Protein AF-X0XFJ8-F1 (afdb_monomer_lite)

pLDDT: mean 90.24, std 8.57, range [52.44, 98.62]

Secondary structure (DSSP, 8-state):
-EEEE--TT-SSSSEEEE---SSTTSPP---EE-HHHH--SS-EEEEEE-TTS-EEEEEE-SSSPPTT-SSSS-EEEEE-SSTTSPP-PPEE-HHHH--SS-EEEEEE-TTS-EEEEEE-TTSSSEEEEEE-SSTTSPPPPPEE-HHHH--SS-EEEEEE-TTS-EEEEEE--TTSSSSSEEEEEE---TT-TT-SS-SS--SHHHHHHHHTTTTS--TTT---SSSTTTTSS--HHHHHHHHHHHHHHTT-

Organism: NCBI:txid412755

InterPro domains:
  IPR011042 Six-bladed beta-propeller, TolB-like [G3DSA:2.120.10.30] (71-202)
  IPR011659 WD40-like beta-propeller [PF07676] (38-58)
  IPR011659 WD40-like beta-propeller [PF07676] (97-126)
  IPR011659 WD40-like beta-propeller [PF07676] (145-184)
  IPR018247 EF-Hand 1, calcium-binding site [PS00018] (195-207)

Sequence (252 aa):
LFFHSWRSGGYGRADLWVTTRPTVFHNWGTPVNLGSTVNSSYYDGFPSISADGLSLYFGEWDFPYRPGGYGGSDMRVTTRTTIHDDWGEPVNLGPTVNSSSDDDAPFITADGLTLFFASNRSGPYDFWVTTRPTTEDDWVTPVNLGPVVNSSAMEGCPSISADGSTLYFNSDRPDGVGGYDIWQVRVRPMNAIADFNRDKIVDFKDFSEFSLYLFQDEPWFDIAPAQPFGDGIVDFKDVGVFSENWLSSTRQ

Structure (mmCIF, N/CA/C/O backbone):
data_AF-X0XFJ8-F1
#
_entry.id   AF-X0XFJ8-F1
#
loop_
_atom_site.group_PDB
_atom_site.id
_atom_site.type_symbol
_atom_site.label_atom_id
_atom_site.label_alt_id
_atom_site.label_comp_id
_atom_site.label_asym_id
_atom_site.label_entity_id
_atom_site.label_seq_id
_atom_site.pdbx_PDB_ins_code
_atom_site.Cartn_x
_atom_site.Cartn_y
_atom_site.Cartn_z
_atom_site.occupancy
_atom_site.B_iso_or_equiv
_atom_site.auth_seq_id
_atom_site.auth_comp_id
_atom_site.auth_asym_id
_atom_site.auth_atom_id
_atom_site.pdbx_PDB_model_num
ATOM 1 N N . LEU A 1 1 ? -11.866 -11.102 -4.434 1.00 94.50 1 LEU A N 1
ATOM 2 C CA . LEU A 1 1 ? -10.545 -10.796 -5.012 1.00 94.50 1 LEU A CA 1
ATOM 3 C C . LEU A 1 1 ? -10.709 -9.572 -5.887 1.00 94.50 1 LEU A C 1
ATOM 5 O O . LEU A 1 1 ? -11.475 -9.645 -6.843 1.00 94.50 1 LEU A O 1
ATOM 9 N N . PHE A 1 2 ? -10.036 -8.484 -5.530 1.00 97.25 2 PHE A N 1
ATOM 10 C CA . PHE A 1 2 ? -9.896 -7.311 -6.388 1.00 97.25 2 PHE A CA 1
ATOM 11 C C . PHE A 1 2 ? -8.582 -7.431 -7.154 1.00 97.25 2 PHE A C 1
ATOM 13 O O . PHE A 1 2 ? -7.604 -7.941 -6.613 1.00 97.25 2 PHE A O 1
ATOM 20 N N . PHE A 1 3 ? -8.576 -7.034 -8.418 1.00 97.00 3 PHE A N 1
ATOM 21 C CA . PHE A 1 3 ? -7.391 -7.051 -9.272 1.00 97.00 3 PHE A CA 1
ATOM 22 C C . PHE A 1 3 ? -7.592 -6.052 -10.418 1.00 97.00 3 PHE A C 1
ATOM 24 O O . PHE A 1 3 ? -8.726 -5.666 -10.698 1.00 97.00 3 PHE A O 1
ATOM 31 N N . HIS A 1 4 ? -6.518 -5.660 -11.102 1.00 95.88 4 HIS A N 1
ATOM 32 C CA . HIS A 1 4 ? -6.617 -4.812 -12.290 1.00 95.88 4 HIS A CA 1
ATOM 33 C C . HIS A 1 4 ? -6.369 -5.609 -13.576 1.00 95.88 4 HIS A C 1
ATOM 35 O O . HIS A 1 4 ? -5.732 -6.666 -13.554 1.00 95.88 4 HIS A O 1
ATOM 41 N N . SER A 1 5 ? -6.921 -5.167 -14.706 1.00 94.69 5 SER A N 1
ATOM 42 C CA . SER A 1 5 ? -6.810 -5.907 -15.966 1.00 94.69 5 SER A CA 1
ATOM 43 C C . SER A 1 5 ? -7.094 -5.050 -17.197 1.00 94.69 5 SER A C 1
ATOM 45 O O . SER A 1 5 ? -8.029 -4.257 -17.198 1.00 94.69 5 SER A O 1
ATOM 47 N N . TRP A 1 6 ? -6.360 -5.333 -18.276 1.00 92.19 6 TRP A N 1
ATOM 48 C CA . TRP A 1 6 ? -6.521 -4.779 -19.631 1.00 92.19 6 TRP A CA 1
ATOM 49 C C . TRP A 1 6 ? -7.570 -5.514 -20.484 1.00 92.19 6 TRP A C 1
ATOM 51 O O . TRP A 1 6 ? -7.564 -5.458 -21.714 1.00 92.19 6 TRP A O 1
ATOM 61 N N . ARG A 1 7 ? -8.421 -6.326 -19.853 1.00 91.81 7 ARG A N 1
ATOM 62 C CA . ARG A 1 7 ? -9.431 -7.110 -20.571 1.00 91.81 7 ARG A CA 1
ATOM 63 C C . ARG A 1 7 ? -10.489 -6.198 -21.201 1.00 91.81 7 ARG A C 1
ATOM 65 O O . ARG A 1 7 ? -10.772 -5.115 -20.698 1.00 91.81 7 ARG A O 1
ATOM 72 N N . SER A 1 8 ? -11.150 -6.684 -22.251 1.00 89.81 8 SER A N 1
ATOM 73 C CA . SER A 1 8 ? -12.290 -5.988 -22.859 1.00 89.81 8 SER A CA 1
ATOM 74 C C . SER A 1 8 ? -13.442 -5.779 -21.868 1.00 89.81 8 SER A C 1
ATOM 76 O O . SER A 1 8 ? -13.696 -6.646 -21.030 1.00 89.81 8 SER A O 1
ATOM 78 N N . GLY A 1 9 ? -14.197 -4.690 -22.040 1.00 85.56 9 GLY A N 1
ATOM 79 C CA . GLY A 1 9 ? -15.336 -4.341 -21.180 1.00 85.56 9 GLY A CA 1
ATOM 80 C C . GLY A 1 9 ? -14.985 -3.405 -20.021 1.00 85.56 9 GLY A C 1
ATOM 81 O O . GLY A 1 9 ? -15.799 -3.258 -19.115 1.00 85.56 9 GLY A O 1
ATOM 82 N N . GLY A 1 10 ? -13.785 -2.817 -20.049 1.00 85.88 10 GLY A N 1
ATOM 83 C CA . GLY A 1 10 ? -13.397 -1.702 -19.191 1.00 85.88 10 GLY A CA 1
ATOM 84 C C . GLY A 1 10 ? -13.659 -0.321 -19.805 1.00 85.88 10 GLY A C 1
ATOM 85 O O . GLY A 1 10 ? -14.116 -0.211 -20.945 1.00 85.88 10 GLY A O 1
ATOM 86 N N . TYR A 1 11 ? -13.363 0.715 -19.027 1.00 84.00 11 TYR A N 1
ATOM 87 C CA . TYR A 1 11 ? -13.529 2.136 -19.321 1.00 84.00 11 TYR A CA 1
ATOM 88 C C . TYR A 1 11 ? -12.211 2.811 -19.720 1.00 84.00 11 TYR A C 1
ATOM 90 O O . TYR A 1 11 ? -12.246 3.793 -20.467 1.00 84.00 11 TYR A O 1
ATOM 98 N N . GLY A 1 12 ? -11.073 2.279 -19.264 1.00 83.00 12 GLY A N 1
ATOM 99 C CA . GLY A 1 12 ? -9.742 2.831 -19.489 1.00 83.00 12 GLY A CA 1
ATOM 100 C C . GLY A 1 12 ? -8.733 1.817 -20.029 1.00 83.00 12 GLY A C 1
ATOM 101 O O . GLY A 1 12 ? -9.070 0.888 -20.770 1.00 83.00 12 GLY A O 1
ATOM 102 N N . ARG A 1 13 ? -7.455 2.048 -19.703 1.00 84.00 13 ARG A N 1
ATOM 103 C CA . ARG A 1 13 ? -6.324 1.199 -20.119 1.00 84.00 13 ARG A CA 1
ATOM 104 C C . ARG A 1 13 ? -6.336 -0.121 -19.347 1.00 84.00 13 ARG A C 1
ATOM 106 O O . ARG A 1 13 ? -6.625 -1.176 -19.912 1.00 84.00 13 ARG A O 1
ATOM 113 N N . ALA A 1 14 ? -6.057 -0.031 -18.051 1.00 92.25 14 ALA A N 1
ATOM 114 C CA . ALA A 1 14 ? -6.339 -1.077 -17.087 1.00 92.25 14 ALA A CA 1
ATOM 115 C C . ALA A 1 14 ? -7.402 -0.563 -16.127 1.00 92.25 14 ALA A C 1
ATOM 117 O O . ALA A 1 14 ? -7.344 0.583 -15.692 1.00 92.25 14 ALA A O 1
ATOM 118 N N . ASP A 1 15 ? -8.333 -1.444 -15.800 1.00 95.38 15 ASP A N 1
ATOM 119 C CA . ASP A 1 15 ? -9.432 -1.151 -14.894 1.00 95.38 15 ASP A CA 1
ATOM 120 C C . ASP A 1 15 ? -9.356 -2.050 -13.672 1.00 95.38 15 ASP A C 1
ATOM 122 O O . ASP A 1 15 ? -8.824 -3.162 -13.753 1.00 95.38 15 ASP A O 1
ATOM 126 N N . LEU A 1 16 ? -10.008 -1.636 -12.591 1.00 97.38 16 LEU A N 1
ATOM 127 C CA . LEU A 1 16 ? -10.281 -2.459 -11.425 1.00 97.38 16 LEU A CA 1
ATOM 128 C C . LEU A 1 16 ? -11.477 -3.386 -11.670 1.00 97.38 16 LEU A C 1
ATOM 130 O O . LEU A 1 16 ? -12.550 -2.987 -12.140 1.00 97.38 16 LEU A O 1
ATOM 134 N N . TRP A 1 17 ? -11.292 -4.645 -11.291 1.00 97.94 17 TRP A N 1
ATOM 135 C CA . TRP A 1 17 ? -12.274 -5.717 -11.379 1.00 97.94 17 TRP A CA 1
ATOM 136 C C . TRP A 1 17 ? -12.373 -6.446 -10.046 1.00 97.94 17 TRP A C 1
ATOM 138 O O . TRP A 1 17 ? -11.418 -6.517 -9.268 1.00 97.94 17 TRP A O 1
ATOM 148 N N . VAL A 1 18 ? -13.521 -7.075 -9.818 1.00 97.25 18 VAL A N 1
ATOM 149 C CA . VAL A 1 18 ? -13.756 -7.948 -8.674 1.00 97.25 18 VAL A CA 1
ATOM 150 C C . VAL A 1 18 ? -14.280 -9.301 -9.127 1.00 97.25 18 VAL A C 1
ATOM 152 O O . VAL A 1 18 ? -15.138 -9.404 -9.996 1.00 97.25 18 VAL A O 1
ATOM 155 N N . THR A 1 19 ? -13.786 -10.367 -8.510 1.00 96.81 19 THR A N 1
ATOM 156 C CA . THR A 1 19 ? -14.458 -11.670 -8.516 1.00 96.81 19 THR A CA 1
ATOM 157 C C . THR A 1 19 ? -14.723 -12.125 -7.089 1.00 96.81 19 THR A C 1
ATOM 159 O O . THR A 1 19 ? -13.918 -11.893 -6.175 1.00 96.81 19 THR A O 1
ATOM 162 N N . THR A 1 20 ? -15.872 -12.759 -6.886 1.00 95.56 20 THR A N 1
ATOM 163 C CA . THR A 1 20 ? -16.337 -13.250 -5.592 1.00 95.56 20 THR A CA 1
ATOM 164 C C . THR A 1 20 ? -16.510 -14.763 -5.629 1.00 95.56 20 THR A C 1
ATOM 166 O O . THR A 1 20 ? -16.643 -15.383 -6.685 1.00 95.56 20 THR A O 1
ATOM 169 N N . ARG A 1 21 ? -16.479 -15.371 -4.447 1.00 95.31 21 ARG A N 1
ATOM 170 C CA . ARG A 1 21 ? -16.868 -16.761 -4.220 1.00 95.31 21 ARG A CA 1
ATOM 171 C C . ARG A 1 21 ? -17.739 -16.794 -2.963 1.00 95.31 21 ARG A C 1
ATOM 173 O O . ARG A 1 21 ? -17.392 -16.090 -2.014 1.00 95.31 21 ARG A O 1
ATOM 180 N N . PRO A 1 22 ? -18.832 -17.575 -2.921 1.00 93.56 22 PRO A N 1
ATOM 181 C CA . PRO A 1 22 ? -19.706 -17.622 -1.746 1.00 93.56 22 PRO A CA 1
ATOM 182 C C . PRO A 1 22 ? -18.987 -18.088 -0.477 1.00 93.56 22 PRO A C 1
ATOM 184 O O . PRO A 1 22 ? -19.240 -17.582 0.610 1.00 93.56 22 PRO A O 1
ATOM 187 N N . THR A 1 23 ? -18.076 -19.057 -0.617 1.00 94.88 23 THR A N 1
ATOM 188 C CA . THR A 1 23 ? -17.231 -19.559 0.473 1.00 94.88 23 THR A CA 1
ATOM 189 C C . THR A 1 23 ? -15.850 -19.933 -0.059 1.00 94.88 23 THR A C 1
ATOM 191 O O . THR A 1 23 ? -15.640 -20.012 -1.271 1.00 94.88 23 THR A O 1
ATOM 194 N N . VAL A 1 24 ? -14.911 -20.233 0.842 1.00 94.69 24 VAL A N 1
ATOM 195 C CA . VAL A 1 24 ? -13.549 -20.666 0.482 1.00 94.69 24 VAL A CA 1
ATOM 196 C C . VAL A 1 24 ? -13.487 -21.989 -0.291 1.00 94.69 24 VAL A C 1
ATOM 198 O O . VAL A 1 24 ? -12.474 -22.256 -0.931 1.00 94.69 24 VAL A O 1
ATOM 201 N N . PHE A 1 25 ? -14.562 -22.783 -0.269 1.00 96.75 25 PHE A N 1
ATOM 202 C CA . PHE A 1 25 ? -14.661 -24.076 -0.957 1.00 96.75 25 PHE A CA 1
ATOM 203 C C . PHE A 1 25 ? -15.272 -23.983 -2.361 1.00 96.75 25 PHE A C 1
ATOM 205 O O . PHE A 1 25 ? -15.285 -24.972 -3.088 1.00 96.75 25 PHE A O 1
ATOM 212 N N . HIS A 1 26 ? -15.798 -22.817 -2.741 1.00 97.56 26 HIS A N 1
ATOM 213 C CA . HIS A 1 26 ? -16.361 -22.600 -4.069 1.00 97.56 26 HIS A CA 1
ATOM 214 C C . HIS A 1 26 ? -15.317 -22.019 -5.022 1.00 97.56 26 HIS A C 1
ATOM 216 O O . HIS A 1 26 ? -14.418 -21.275 -4.617 1.00 97.56 26 HIS A O 1
ATOM 222 N N . ASN A 1 27 ? -15.495 -22.315 -6.310 1.00 97.69 27 ASN A N 1
ATOM 223 C CA . ASN A 1 27 ? -14.759 -21.647 -7.375 1.00 97.69 27 ASN A CA 1
ATOM 224 C C . ASN A 1 27 ? -15.065 -20.145 -7.381 1.00 97.69 27 ASN A C 1
ATOM 226 O O . ASN A 1 27 ? -16.156 -19.708 -7.003 1.00 97.69 27 ASN A O 1
ATOM 230 N N . TRP A 1 28 ? -14.094 -19.365 -7.850 1.00 97.19 28 TRP A N 1
ATOM 231 C CA . TRP A 1 28 ? -14.298 -17.954 -8.150 1.00 97.19 28 TRP A CA 1
ATOM 232 C C . TRP A 1 28 ? -15.324 -17.782 -9.272 1.00 97.19 28 TRP A C 1
ATOM 234 O O . TRP A 1 28 ? -15.353 -18.560 -10.227 1.00 97.19 28 TRP A O 1
ATOM 244 N N . GLY A 1 29 ? -16.161 -16.757 -9.147 1.00 97.00 29 GLY A N 1
ATOM 245 C CA . GLY A 1 29 ? -17.119 -16.367 -10.170 1.00 97.00 29 GLY A CA 1
ATOM 246 C C . GLY A 1 29 ? -16.475 -15.634 -11.347 1.00 97.00 29 GLY A C 1
ATOM 247 O O . GLY A 1 29 ? -15.277 -15.329 -11.365 1.00 97.00 29 GLY A O 1
ATOM 248 N N . THR A 1 30 ? -17.307 -15.299 -12.331 1.00 96.31 30 THR A N 1
ATOM 249 C CA . THR A 1 30 ? -16.903 -14.426 -13.438 1.00 96.31 30 THR A CA 1
ATOM 250 C C . THR A 1 30 ? -16.555 -13.044 -12.890 1.00 96.31 30 THR A C 1
ATOM 252 O O . THR A 1 30 ? -17.350 -12.492 -12.127 1.00 96.31 30 THR A O 1
ATOM 255 N N . PRO A 1 31 ? -15.398 -12.466 -13.249 1.00 96.62 31 PRO A N 1
ATOM 256 C CA . PRO A 1 31 ? -15.063 -11.142 -12.759 1.00 96.62 31 PRO A CA 1
ATOM 257 C C . PRO A 1 31 ? -15.951 -10.048 -13.353 1.00 96.62 31 PRO A C 1
ATOM 259 O O . PRO A 1 31 ? -16.290 -10.085 -14.536 1.00 96.62 31 PRO A O 1
ATOM 262 N N . VAL A 1 32 ? -16.266 -9.056 -12.529 1.00 95.81 32 VAL A N 1
ATOM 263 C CA . VAL A 1 32 ? -17.115 -7.904 -12.834 1.00 95.81 32 VAL A CA 1
AT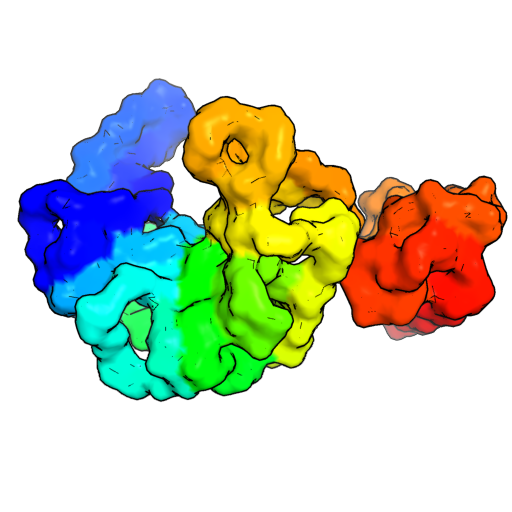OM 264 C C . VAL A 1 32 ? -16.270 -6.635 -12.733 1.00 95.81 32 VAL A C 1
ATOM 266 O O . VAL A 1 32 ? -15.463 -6.502 -11.814 1.00 95.81 32 VAL A O 1
ATOM 269 N N . ASN A 1 33 ? -16.416 -5.732 -13.701 1.00 96.75 33 ASN A N 1
ATOM 270 C CA . ASN A 1 33 ? -15.759 -4.425 -13.690 1.00 96.75 33 ASN A CA 1
ATOM 271 C C . ASN A 1 33 ? -16.374 -3.548 -12.585 1.00 96.75 33 ASN A C 1
ATOM 273 O O . ASN A 1 33 ? -17.583 -3.621 -12.371 1.00 96.75 33 ASN A O 1
ATOM 277 N N . LEU A 1 34 ? -15.580 -2.719 -11.899 1.00 96.75 34 LEU A N 1
ATOM 278 C CA . LEU A 1 34 ? -16.092 -1.850 -10.826 1.00 96.75 34 LEU A CA 1
ATOM 279 C C . LEU A 1 34 ? -16.919 -0.640 -11.304 1.00 96.75 34 LEU A C 1
ATOM 281 O O . LEU A 1 34 ? -17.382 0.141 -10.477 1.00 96.75 34 LEU A O 1
ATOM 285 N N . GLY A 1 35 ? -17.161 -0.505 -12.608 1.00 96.12 35 GLY A N 1
ATOM 286 C CA . GLY A 1 35 ? -18.014 0.540 -13.166 1.00 96.12 35 GLY A CA 1
ATOM 287 C C . GLY A 1 35 ? -17.308 1.891 -13.280 1.00 96.12 35 GLY A C 1
ATOM 288 O O . GLY A 1 35 ? -16.229 2.095 -12.730 1.00 96.12 35 GLY A O 1
ATOM 289 N N . SER A 1 36 ? -17.946 2.835 -13.972 1.00 95.12 36 SER A N 1
ATOM 290 C CA . SER A 1 36 ? -17.406 4.181 -14.229 1.00 95.12 36 SER A CA 1
ATOM 291 C C . SER A 1 36 ? -17.365 5.107 -13.012 1.00 95.12 36 SER A C 1
ATOM 293 O O . SER A 1 36 ? -16.846 6.209 -13.118 1.00 95.12 36 SER A O 1
ATOM 295 N N . THR A 1 37 ? -17.968 4.706 -11.890 1.00 96.19 37 THR A N 1
ATOM 296 C CA . THR A 1 37 ? -17.839 5.434 -10.618 1.00 96.19 37 THR A CA 1
ATOM 297 C C . THR A 1 37 ? -16.449 5.225 -10.034 1.00 96.19 37 THR A C 1
ATOM 299 O O . THR A 1 37 ? -15.813 6.167 -9.583 1.00 96.19 37 THR A O 1
ATOM 302 N N . VAL A 1 38 ? -15.944 3.988 -10.066 1.00 96.56 38 VAL A N 1
ATOM 303 C CA . VAL A 1 38 ? -14.611 3.682 -9.537 1.00 96.56 38 VAL A CA 1
ATOM 304 C C . VAL A 1 38 ? -13.553 3.809 -10.619 1.00 96.56 38 VAL A C 1
ATOM 306 O O . VAL A 1 38 ? -12.538 4.455 -10.377 1.00 96.56 38 VAL A O 1
ATOM 309 N N . ASN A 1 39 ? -13.775 3.208 -11.790 1.00 96.12 39 ASN A N 1
ATOM 310 C CA . ASN A 1 39 ? -12.848 3.236 -12.919 1.00 96.12 39 ASN A CA 1
ATOM 311 C C . ASN A 1 39 ? -12.973 4.536 -13.712 1.00 96.12 39 ASN A C 1
ATOM 313 O O . ASN A 1 39 ? -14.042 5.129 -13.830 1.00 96.12 39 ASN A O 1
ATOM 317 N N . SER A 1 40 ? -11.863 4.945 -14.302 1.00 93.38 40 SER A N 1
ATOM 318 C CA . SER A 1 40 ? -11.721 6.132 -15.126 1.00 93.38 40 SER A CA 1
ATOM 319 C C . SER A 1 40 ? -11.370 5.752 -16.564 1.00 93.38 40 SER A C 1
ATOM 321 O O . SER A 1 40 ? -11.235 4.584 -16.910 1.00 93.38 40 SER A O 1
ATOM 323 N N . SER A 1 41 ? -11.203 6.753 -17.429 1.00 91.69 41 SER A N 1
ATOM 324 C CA . SER A 1 41 ? -10.629 6.549 -18.765 1.00 91.69 41 SER A CA 1
ATOM 325 C C . SER A 1 41 ? -9.103 6.373 -18.755 1.00 91.69 41 SER A C 1
ATOM 327 O O . SER A 1 41 ? -8.501 6.221 -19.819 1.00 91.69 41 SER A O 1
ATOM 329 N N . TYR A 1 42 ? -8.472 6.479 -17.584 1.00 91.81 42 TYR A N 1
ATOM 330 C CA . TYR A 1 42 ? -7.026 6.399 -17.392 1.00 91.81 42 TYR A CA 1
ATOM 331 C C . TYR A 1 42 ? -6.629 4.983 -16.950 1.00 91.81 42 TYR A C 1
ATOM 333 O O . TY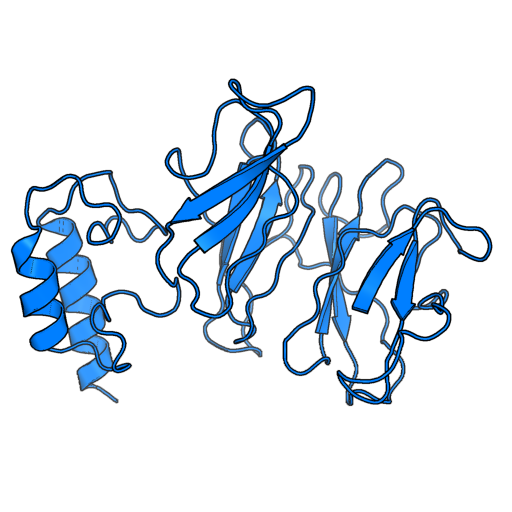R A 1 42 ? -7.337 4.020 -17.249 1.00 91.81 42 TYR A O 1
ATOM 341 N N . TYR A 1 43 ? -5.461 4.825 -16.335 1.00 93.88 43 TYR A N 1
ATOM 342 C CA . TYR A 1 43 ? -5.053 3.551 -15.758 1.00 93.88 43 TYR A CA 1
ATOM 343 C C . TYR A 1 43 ? -5.415 3.502 -14.280 1.00 93.88 43 TYR A C 1
ATOM 345 O O . TYR A 1 43 ? -4.970 4.348 -13.508 1.00 93.88 43 TYR A O 1
ATOM 353 N N . ASP A 1 44 ? -6.155 2.466 -13.898 1.00 95.12 44 ASP A N 1
ATOM 354 C CA . ASP A 1 44 ? -6.561 2.199 -12.527 1.00 95.12 44 ASP A CA 1
ATOM 355 C C . ASP A 1 44 ? -6.074 0.816 -12.114 1.00 95.12 44 ASP A C 1
ATOM 357 O O . ASP A 1 44 ? -6.491 -0.216 -12.655 1.00 95.12 44 ASP A O 1
ATOM 361 N N . GLY A 1 45 ? -5.146 0.792 -11.164 1.00 95.31 45 GLY A N 1
ATOM 362 C CA . GLY A 1 45 ? -4.355 -0.388 -10.868 1.00 95.31 45 GLY A CA 1
ATOM 363 C C . GLY A 1 45 ? -4.073 -0.611 -9.398 1.00 95.31 45 GLY A C 1
ATOM 364 O O . GLY A 1 45 ? -4.463 0.151 -8.523 1.00 95.31 45 GLY A O 1
ATOM 365 N N . PHE A 1 46 ? -3.375 -1.715 -9.145 1.00 96.44 46 PHE A N 1
ATOM 366 C CA . PHE A 1 46 ? -2.861 -2.070 -7.820 1.00 96.44 46 PHE A CA 1
ATOM 367 C C . PHE A 1 46 ? -3.890 -1.964 -6.674 1.00 96.44 46 PHE A C 1
ATOM 369 O O . PHE A 1 46 ? -3.646 -1.272 -5.687 1.00 96.44 46 PHE A O 1
ATOM 376 N N . PRO A 1 47 ? -5.062 -2.619 -6.790 1.00 97.88 47 PRO A N 1
ATOM 377 C CA . PRO A 1 47 ? -6.078 -2.526 -5.754 1.00 97.88 47 PRO A CA 1
ATOM 378 C C . PRO A 1 47 ? -5.638 -3.215 -4.460 1.00 97.88 47 PRO A C 1
ATOM 380 O O . PRO A 1 47 ? -5.193 -4.365 -4.481 1.00 97.88 47 PRO A O 1
ATOM 383 N N . SER A 1 48 ? -5.900 -2.563 -3.333 1.00 98.31 48 SER A N 1
ATOM 384 C CA . SER A 1 48 ? -5.762 -3.111 -1.989 1.00 98.31 48 SER A CA 1
ATOM 385 C C . SER A 1 48 ? -6.987 -2.765 -1.146 1.00 98.31 48 SER A C 1
ATOM 387 O O . SER A 1 48 ? -7.392 -1.611 -1.040 1.00 98.31 48 SER A O 1
ATOM 389 N N . ILE A 1 49 ? -7.629 -3.790 -0.592 1.00 97.94 49 ILE A N 1
ATOM 390 C CA . ILE A 1 49 ? -8.901 -3.682 0.128 1.00 97.94 49 ILE A CA 1
ATOM 391 C C . ILE A 1 49 ? -8.650 -3.799 1.633 1.00 97.94 49 ILE A C 1
ATOM 393 O O . ILE A 1 49 ? -7.929 -4.697 2.068 1.00 97.94 49 ILE A O 1
ATOM 397 N N . SER A 1 50 ? -9.271 -2.930 2.430 1.00 97.31 50 SER A N 1
ATOM 398 C CA . SER A 1 50 ? -9.278 -3.048 3.892 1.00 97.31 50 SER A CA 1
ATOM 399 C C . SER A 1 50 ? -9.933 -4.359 4.346 1.00 97.31 50 SER A C 1
ATOM 401 O O . SER A 1 50 ? -10.787 -4.921 3.655 1.00 97.31 50 SER A O 1
ATOM 403 N N . ALA A 1 51 ? -9.554 -4.872 5.521 1.00 95.31 51 ALA A N 1
ATOM 404 C CA . ALA A 1 51 ? -10.039 -6.174 5.995 1.00 95.31 51 ALA A CA 1
ATOM 405 C C . ALA A 1 51 ? -11.559 -6.221 6.236 1.00 95.31 51 ALA A C 1
ATOM 407 O O . ALA A 1 51 ? -12.175 -7.273 6.065 1.00 95.31 51 ALA A O 1
ATOM 408 N N . ASP A 1 52 ? -12.165 -5.087 6.595 1.00 96.19 52 ASP A N 1
ATOM 409 C CA . ASP A 1 52 ? -13.620 -4.931 6.714 1.00 96.19 52 ASP A CA 1
ATOM 410 C C . ASP A 1 52 ? -14.341 -4.890 5.350 1.00 96.19 52 ASP A C 1
ATOM 412 O O . ASP A 1 52 ? -15.564 -5.018 5.276 1.00 96.19 52 ASP A O 1
ATOM 416 N N . GLY A 1 53 ? -13.591 -4.757 4.253 1.00 96.94 53 GLY A N 1
ATOM 417 C CA . GLY A 1 53 ? -14.108 -4.678 2.897 1.00 96.94 53 GLY A CA 1
ATOM 418 C C . GLY A 1 53 ? -14.769 -3.344 2.549 1.00 96.94 53 GLY A C 1
ATOM 419 O O . GLY A 1 53 ? -15.515 -3.313 1.565 1.00 96.94 53 GLY A O 1
ATOM 420 N N . LEU A 1 54 ? -14.550 -2.281 3.327 1.00 97.81 54 LEU A N 1
ATOM 421 C CA . LEU A 1 54 ? -15.249 -0.996 3.185 1.00 97.81 54 LEU A CA 1
ATOM 422 C C . LEU A 1 54 ? -14.424 0.101 2.505 1.00 97.81 54 LEU A C 1
ATOM 424 O O . LEU A 1 54 ? -15.013 1.058 2.011 1.00 97.81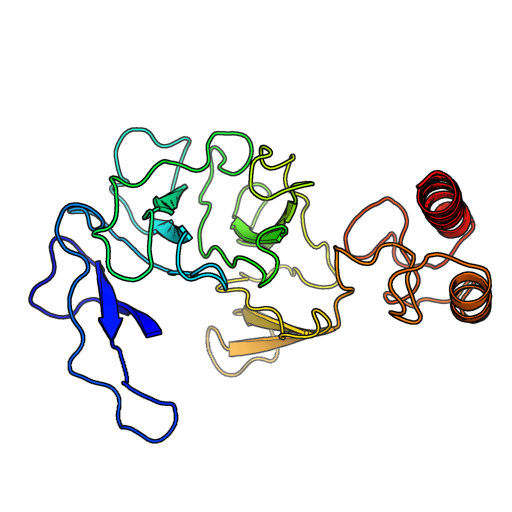 54 LEU A O 1
ATOM 428 N N . SER A 1 55 ? -13.099 -0.047 2.425 1.00 98.25 55 SER A N 1
ATOM 429 C CA . SER A 1 55 ? -12.190 0.909 1.781 1.00 98.25 55 SER A CA 1
ATOM 430 C C . SER A 1 55 ? -11.298 0.206 0.765 1.00 98.25 55 SER A C 1
ATOM 432 O O . SER A 1 55 ? -10.561 -0.718 1.110 1.00 98.25 55 SER A O 1
ATOM 434 N N . LEU A 1 56 ? -11.355 0.639 -0.493 1.00 98.56 56 LEU A N 1
ATOM 435 C CA . LEU A 1 56 ? -10.518 0.134 -1.578 1.00 98.56 56 LEU A CA 1
ATOM 436 C C . LEU A 1 56 ? -9.524 1.215 -1.995 1.00 98.56 56 LEU A C 1
ATOM 438 O O . LEU A 1 56 ? -9.906 2.220 -2.596 1.00 98.56 56 LEU A O 1
ATOM 442 N N . TYR A 1 57 ? -8.257 0.976 -1.685 1.00 98.62 57 TYR A N 1
ATOM 443 C CA . TYR A 1 57 ? -7.122 1.773 -2.128 1.00 98.62 57 TYR A CA 1
ATOM 444 C C . TYR A 1 57 ? -6.655 1.271 -3.487 1.00 98.62 57 TYR A C 1
ATOM 446 O O . TYR A 1 57 ? -6.710 0.071 -3.760 1.00 98.62 57 TYR A O 1
ATOM 454 N N . PHE A 1 58 ? -6.200 2.168 -4.346 1.00 98.12 58 PHE A N 1
ATOM 455 C CA . PHE A 1 58 ? -5.655 1.817 -5.652 1.00 98.12 58 PHE A CA 1
ATOM 456 C C . PHE A 1 58 ? -4.724 2.922 -6.151 1.00 98.12 58 PHE A C 1
ATOM 458 O O . PHE A 1 58 ? -4.808 4.064 -5.696 1.00 98.12 58 PHE A O 1
ATOM 465 N N . GLY A 1 59 ? -3.820 2.563 -7.057 1.00 95.75 59 GLY A N 1
ATOM 466 C CA . GLY A 1 59 ? -2.901 3.494 -7.702 1.00 95.75 59 GLY A CA 1
ATOM 467 C C . GLY A 1 59 ? -3.328 3.808 -9.131 1.00 95.75 59 GLY A C 1
ATOM 468 O O . GLY A 1 59 ? -3.949 2.987 -9.811 1.00 95.75 59 GLY A O 1
ATOM 469 N N . GLU A 1 60 ? -2.952 4.987 -9.593 1.00 92.12 60 GLU A N 1
ATOM 470 C CA . GLU A 1 60 ? -2.845 5.314 -11.011 1.00 92.12 60 GLU A CA 1
ATOM 471 C C . GLU A 1 60 ? -1.443 4.915 -11.498 1.00 92.12 60 GLU A C 1
ATOM 473 O O . GLU A 1 60 ? -0.526 4.832 -10.694 1.00 92.12 60 GLU A O 1
ATOM 478 N N . TRP A 1 61 ? -1.253 4.606 -12.781 1.00 81.56 61 TRP A N 1
ATOM 479 C CA . TRP A 1 61 ? 0.077 4.288 -13.330 1.00 81.56 61 TRP A CA 1
ATOM 480 C C . TRP A 1 61 ? 0.018 4.429 -14.843 1.00 81.56 61 TRP A C 1
ATOM 482 O O . TRP A 1 61 ? -0.692 3.657 -15.469 1.00 81.56 61 TRP A O 1
ATOM 492 N N . ASP A 1 62 ? 0.783 5.354 -15.431 1.00 78.69 62 ASP A N 1
ATOM 493 C CA . ASP A 1 62 ? 0.856 5.670 -16.877 1.00 78.69 62 ASP A CA 1
ATOM 494 C C . ASP A 1 62 ? 0.015 6.884 -17.329 1.00 78.69 62 ASP A C 1
ATOM 496 O O . ASP A 1 62 ? -1.195 6.976 -17.120 1.00 78.69 62 ASP A O 1
ATOM 500 N N . PHE A 1 63 ? 0.687 7.816 -18.012 1.00 80.81 63 PHE A N 1
ATOM 501 C CA . PHE A 1 63 ? 0.135 9.090 -18.465 1.00 80.81 63 PHE A CA 1
ATOM 502 C C . PHE A 1 63 ? -0.871 8.908 -19.626 1.00 80.81 63 PHE A C 1
ATOM 504 O O . PHE A 1 63 ? -0.629 8.129 -20.566 1.00 80.81 63 PHE A O 1
ATOM 511 N N . PRO A 1 64 ? -1.959 9.706 -19.678 1.00 87.56 64 PRO A N 1
ATOM 512 C CA . PRO A 1 64 ? -2.327 10.781 -18.743 1.00 87.56 64 PRO A CA 1
ATOM 513 C C . PRO A 1 64 ? -2.908 10.298 -17.403 1.00 87.56 64 PRO A C 1
ATOM 515 O O . PRO A 1 64 ? -3.518 9.240 -17.352 1.00 87.56 64 PRO A O 1
ATOM 518 N N . TYR A 1 65 ? -2.738 11.105 -16.349 1.00 89.25 65 TYR A N 1
ATOM 519 C CA . TYR A 1 65 ? -3.263 10.849 -14.997 1.00 89.25 65 TYR A CA 1
ATOM 520 C C . TYR A 1 65 ? -4.659 11.457 -14.789 1.00 89.25 65 TYR A C 1
ATOM 522 O O . TYR A 1 65 ? -5.076 12.353 -15.540 1.00 89.25 65 TYR A O 1
ATOM 530 N N . ARG A 1 66 ? -5.386 11.005 -13.757 1.00 90.44 66 ARG A N 1
ATOM 531 C CA . ARG A 1 66 ? -6.693 11.573 -13.399 1.00 90.44 66 ARG A CA 1
ATOM 532 C C . ARG A 1 66 ? -6.534 13.036 -12.948 1.00 90.44 66 ARG A C 1
ATOM 534 O O . ARG A 1 66 ? -5.604 13.366 -12.214 1.00 90.44 66 ARG A O 1
ATOM 541 N N . PRO A 1 67 ? -7.472 13.937 -13.295 1.00 90.12 67 PRO A N 1
ATOM 542 C CA . PRO A 1 67 ? -7.466 15.301 -12.772 1.00 90.12 67 PRO A CA 1
ATOM 543 C C . PRO A 1 67 ? -7.514 15.365 -11.235 1.00 90.12 67 PRO A C 1
ATOM 545 O O . PRO A 1 67 ? -8.093 14.500 -10.569 1.00 90.12 67 PRO A O 1
ATOM 548 N N . GLY A 1 68 ? -6.952 16.442 -10.677 1.00 88.56 68 GLY A N 1
ATOM 549 C CA . GLY A 1 68 ? -6.948 16.694 -9.231 1.00 88.56 68 GLY A CA 1
ATOM 550 C C . GLY A 1 68 ? -5.885 15.915 -8.453 1.00 88.56 68 GLY A C 1
ATOM 551 O O . GLY A 1 68 ? -6.084 15.678 -7.264 1.00 88.56 68 GLY A O 1
ATOM 552 N N . GLY A 1 69 ? -4.813 15.496 -9.129 1.00 90.81 69 GLY A N 1
ATOM 553 C CA . GLY A 1 69 ? -3.638 14.896 -8.508 1.00 90.81 69 GLY A CA 1
ATOM 554 C C . GLY A 1 69 ? -2.555 15.896 -8.088 1.00 90.81 69 GLY A C 1
ATOM 555 O O . GLY A 1 69 ? -2.671 17.096 -8.361 1.00 90.81 69 GLY A O 1
ATOM 556 N N . TYR A 1 70 ? -1.506 15.400 -7.430 1.00 91.19 70 TYR A N 1
ATOM 557 C CA . TYR A 1 70 ? -0.416 16.198 -6.848 1.00 91.19 70 TYR A CA 1
ATOM 558 C C . TYR A 1 70 ? 0.905 16.127 -7.623 1.00 91.19 70 TYR A C 1
ATOM 560 O O . TYR A 1 70 ? 1.811 16.914 -7.337 1.00 91.19 70 TYR A O 1
ATOM 568 N N . GLY A 1 71 ? 0.994 15.273 -8.642 1.00 86.75 71 GLY A N 1
ATOM 569 C CA . GLY A 1 71 ? 2.224 15.062 -9.392 1.00 86.75 71 GLY A CA 1
ATOM 570 C C . GLY A 1 71 ? 2.053 14.112 -10.568 1.00 86.75 71 GLY A C 1
ATOM 571 O O . GLY A 1 71 ? 1.286 14.396 -11.493 1.00 86.75 71 GLY A O 1
ATOM 572 N N . GLY A 1 72 ? 2.840 13.037 -10.544 1.00 90.50 72 GLY A N 1
ATOM 573 C CA . GLY A 1 72 ? 2.751 11.936 -11.490 1.00 90.50 72 GLY A CA 1
ATOM 574 C C . GLY A 1 72 ? 1.573 11.024 -11.156 1.00 90.50 72 GLY A C 1
ATOM 575 O O . GLY A 1 72 ? 0.436 11.471 -11.007 1.00 90.50 72 GLY A O 1
ATOM 576 N N . SER A 1 73 ? 1.860 9.732 -11.066 1.00 94.12 73 SER A N 1
ATOM 577 C CA . SER A 1 73 ? 0.929 8.724 -10.566 1.00 94.12 73 SER A CA 1
ATOM 578 C C . SER A 1 73 ? 0.529 9.040 -9.125 1.00 94.12 73 SER A C 1
ATOM 580 O O . SER A 1 73 ? 1.382 9.409 -8.327 1.00 94.12 73 SER A O 1
ATOM 582 N N . ASP A 1 74 ? -0.751 8.879 -8.797 1.00 96.31 74 ASP A N 1
ATOM 583 C CA . ASP A 1 74 ? -1.277 9.122 -7.456 1.00 96.31 74 ASP A CA 1
ATOM 584 C C . ASP A 1 74 ? -2.066 7.919 -6.943 1.00 96.31 74 ASP A C 1
ATOM 586 O O . ASP A 1 74 ? -2.695 7.172 -7.701 1.00 96.31 74 ASP A O 1
ATOM 590 N N . MET A 1 75 ? -2.143 7.806 -5.619 1.00 97.50 75 MET A N 1
ATOM 591 C CA . MET A 1 75 ? -3.026 6.862 -4.950 1.00 97.50 75 MET A CA 1
ATOM 592 C C . MET A 1 75 ? -4.366 7.490 -4.573 1.00 97.50 75 MET A C 1
ATOM 594 O O . MET A 1 75 ? -4.466 8.655 -4.160 1.00 97.50 75 MET A O 1
ATOM 598 N N . ARG A 1 76 ? -5.414 6.671 -4.653 1.00 97.81 76 ARG A N 1
ATOM 599 C CA . ARG A 1 76 ? -6.790 7.029 -4.303 1.00 97.81 76 ARG A CA 1
ATOM 600 C C . 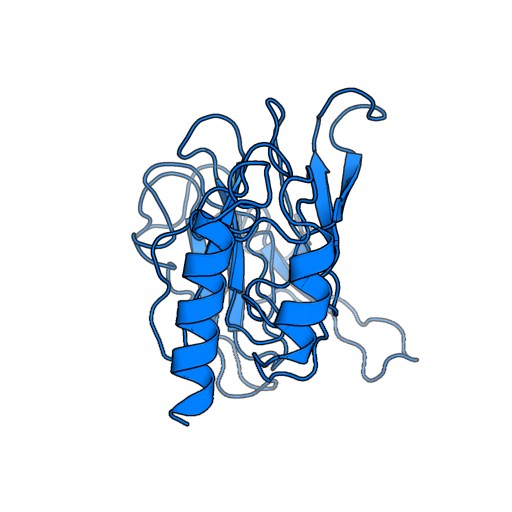ARG A 1 76 ? -7.439 5.975 -3.424 1.00 97.81 76 ARG A C 1
ATOM 602 O O . ARG A 1 76 ? -7.006 4.826 -3.378 1.00 97.81 76 ARG A O 1
ATOM 609 N N . VAL A 1 77 ? -8.522 6.372 -2.764 1.00 98.19 77 VAL A N 1
ATOM 610 C CA . VAL A 1 77 ? -9.407 5.486 -2.009 1.00 98.19 77 VAL A CA 1
ATOM 611 C C . VAL A 1 77 ? -10.858 5.719 -2.409 1.00 98.19 77 VAL A C 1
ATOM 613 O O . VAL A 1 77 ? -11.303 6.857 -2.541 1.00 98.19 77 VAL A O 1
ATOM 616 N N . THR A 1 78 ? -11.612 4.642 -2.593 1.00 98.50 78 THR A N 1
ATOM 617 C CA . THR A 1 78 ? -13.080 4.677 -2.627 1.00 98.50 78 THR A CA 1
ATOM 618 C C . THR A 1 78 ? -13.637 3.902 -1.439 1.00 98.50 78 THR A C 1
ATOM 620 O O . THR A 1 78 ? -13.025 2.938 -0.973 1.00 98.50 78 THR A O 1
ATOM 623 N N . THR A 1 79 ? -14.789 4.337 -0.933 1.00 98.25 79 THR A N 1
ATOM 624 C CA . THR A 1 79 ? -15.442 3.752 0.237 1.00 98.25 79 THR A CA 1
ATOM 625 C C . THR A 1 79 ? -16.883 3.362 -0.056 1.00 98.25 79 THR A C 1
ATOM 627 O O . THR A 1 79 ? -17.492 3.806 -1.031 1.00 98.25 79 THR A O 1
ATOM 630 N N . ARG A 1 80 ? -17.431 2.505 0.802 1.00 97.88 80 ARG A N 1
ATOM 631 C CA . ARG A 1 80 ? -18.843 2.112 0.824 1.00 97.88 80 ARG A CA 1
ATOM 632 C C . ARG A 1 80 ? -19.284 1.864 2.259 1.00 97.88 80 ARG A C 1
ATOM 634 O O . ARG A 1 80 ? -18.466 1.513 3.105 1.00 97.88 80 ARG A O 1
ATOM 641 N N . THR A 1 81 ? -20.571 2.035 2.541 1.00 97.75 81 THR A N 1
ATOM 642 C CA . THR A 1 81 ? -21.097 1.911 3.911 1.00 97.75 81 THR A CA 1
ATOM 643 C C . THR A 1 81 ? -21.160 0.458 4.379 1.00 97.75 81 THR A C 1
ATOM 645 O O . THR A 1 81 ? -20.838 0.160 5.527 1.00 97.75 81 THR A O 1
ATOM 648 N N . THR A 1 82 ? -21.540 -0.465 3.498 1.00 97.75 82 THR A N 1
ATOM 649 C CA . THR A 1 82 ? -21.547 -1.906 3.760 1.00 97.75 82 THR A CA 1
ATOM 650 C C . THR A 1 82 ? -20.917 -2.675 2.605 1.00 97.75 82 THR A C 1
ATOM 652 O O . THR A 1 82 ? -20.781 -2.172 1.491 1.00 97.75 82 THR A O 1
ATOM 655 N N . ILE A 1 83 ? -20.590 -3.952 2.828 1.00 95.62 83 ILE A N 1
ATOM 656 C CA . ILE A 1 83 ? -20.002 -4.808 1.785 1.00 95.62 83 ILE A CA 1
ATOM 657 C C . ILE A 1 83 ? -20.939 -5.103 0.597 1.00 95.62 83 ILE A C 1
ATOM 659 O O . ILE A 1 83 ? -20.505 -5.725 -0.380 1.00 95.62 83 ILE A O 1
ATOM 663 N N . HIS A 1 84 ? -22.206 -4.695 0.686 1.00 94.19 84 HIS A N 1
ATOM 664 C CA . HIS A 1 84 ? -23.226 -4.868 -0.347 1.00 94.19 84 HIS A CA 1
ATOM 665 C C . HIS A 1 84 ? -23.604 -3.564 -1.047 1.00 94.19 84 HIS A C 1
ATOM 667 O O . HIS A 1 84 ? -24.297 -3.628 -2.058 1.00 94.19 84 HIS A O 1
ATOM 673 N N . ASP A 1 85 ? -23.152 -2.422 -0.529 1.00 97.19 85 ASP A N 1
ATOM 674 C CA . ASP A 1 85 ? -23.408 -1.132 -1.152 1.00 97.19 85 ASP A CA 1
ATOM 675 C C . ASP A 1 85 ? -22.461 -0.894 -2.327 1.00 97.19 85 ASP A C 1
ATOM 677 O O . ASP A 1 85 ? -21.357 -1.457 -2.407 1.00 97.19 85 ASP A O 1
ATOM 681 N N . ASP A 1 86 ? -22.918 -0.026 -3.225 1.00 96.88 86 ASP A N 1
ATOM 682 C CA . ASP A 1 86 ? -22.103 0.502 -4.305 1.00 96.88 86 ASP A CA 1
ATOM 683 C C . ASP A 1 86 ? -20.938 1.330 -3.745 1.00 96.88 86 ASP A C 1
ATOM 685 O O . ASP A 1 86 ? -21.013 1.933 -2.670 1.00 96.88 86 ASP A O 1
ATOM 689 N N . TRP A 1 87 ? -19.841 1.350 -4.497 1.00 98.25 87 TRP A N 1
ATOM 690 C CA . TRP A 1 87 ? -18.685 2.187 -4.200 1.00 98.25 87 TRP A CA 1
ATOM 691 C C . TRP A 1 87 ? -18.993 3.664 -4.455 1.00 98.25 87 TRP A C 1
ATOM 693 O O . TRP A 1 87 ? -19.695 4.004 -5.407 1.00 98.25 87 TRP A O 1
ATOM 703 N N . GLY A 1 88 ? -18.429 4.543 -3.630 1.00 98.31 88 GLY A N 1
ATOM 704 C CA . GLY A 1 88 ? -18.441 5.984 -3.856 1.00 98.31 88 GLY A CA 1
ATOM 705 C C . GLY A 1 88 ? -17.412 6.444 -4.894 1.00 98.31 88 GLY A C 1
ATOM 706 O O . GLY A 1 88 ? -16.569 5.679 -5.368 1.00 98.31 88 GLY A O 1
ATOM 707 N N . GLU A 1 89 ? -17.452 7.735 -5.212 1.00 97.25 89 GLU A N 1
ATOM 708 C CA . GLU A 1 89 ? -16.433 8.379 -6.046 1.00 97.25 89 GLU A CA 1
ATOM 709 C C . GLU A 1 89 ? -15.055 8.341 -5.350 1.00 97.25 89 GLU A C 1
ATOM 711 O O . GLU A 1 89 ? -14.959 8.705 -4.173 1.00 97.25 89 GLU A O 1
ATOM 716 N N . PRO A 1 90 ? -13.979 7.916 -6.037 1.00 97.38 90 PRO A N 1
ATOM 717 C CA . PRO A 1 90 ? -12.647 7.865 -5.451 1.00 97.38 90 PRO A CA 1
ATOM 718 C C . PRO A 1 90 ? -12.080 9.236 -5.077 1.00 97.38 90 PRO A C 1
ATOM 720 O O . PRO A 1 90 ? -12.021 10.161 -5.892 1.00 97.38 90 PRO A O 1
ATOM 723 N N . VAL A 1 91 ? -11.536 9.324 -3.868 1.00 96.62 91 VAL A N 1
ATOM 724 C CA . VAL A 1 91 ? -10.854 10.502 -3.330 1.00 96.62 91 VAL A CA 1
ATOM 725 C C . VAL A 1 91 ? -9.342 10.285 -3.391 1.00 96.62 91 VAL A C 1
ATOM 727 O O . VAL A 1 91 ? -8.848 9.197 -3.103 1.00 96.62 91 VAL A O 1
ATOM 730 N N . ASN A 1 92 ? -8.596 11.314 -3.796 1.00 97.12 92 ASN A N 1
ATOM 731 C CA . ASN A 1 92 ? -7.131 11.303 -3.762 1.00 97.12 92 ASN A CA 1
ATOM 732 C C . ASN A 1 92 ? -6.636 11.299 -2.304 1.00 97.12 92 ASN A C 1
ATOM 734 O O . ASN A 1 92 ? -7.220 11.988 -1.470 1.00 97.12 92 ASN A O 1
ATOM 738 N N . LEU A 1 93 ? -5.571 10.550 -1.990 1.00 97.44 93 LEU A N 1
ATOM 739 C CA . LEU A 1 93 ? -5.045 10.446 -0.617 1.00 97.44 93 LEU A CA 1
ATOM 740 C C . LEU A 1 93 ? -4.393 11.737 -0.081 1.00 97.44 93 LEU A C 1
ATOM 742 O O . LEU A 1 93 ? -3.965 11.779 1.073 1.00 97.44 93 LEU A O 1
ATOM 746 N N . GLY A 1 94 ? -4.355 12.801 -0.883 1.00 96.94 94 GLY A N 1
ATOM 747 C CA . GLY A 1 94 ? -3.899 14.119 -0.467 1.00 96.94 94 GLY A CA 1
ATOM 748 C C . GLY A 1 94 ? -2.374 14.260 -0.486 1.00 96.94 94 GLY A C 1
ATOM 749 O O . GLY A 1 94 ? -1.653 13.276 -0.643 1.00 96.94 94 GLY A O 1
ATOM 750 N N . PRO A 1 95 ? -1.860 15.485 -0.275 1.00 96.06 95 PRO A N 1
ATOM 751 C CA . PRO A 1 95 ? -0.441 15.811 -0.432 1.00 96.06 95 PRO A CA 1
ATOM 752 C C . PRO A 1 95 ? 0.431 15.329 0.735 1.00 96.06 95 PRO A C 1
ATOM 754 O O . PRO A 1 95 ? 1.645 15.505 0.712 1.00 96.06 95 PRO A O 1
ATOM 757 N N . THR A 1 96 ? -0.182 14.796 1.796 1.00 95.62 96 THR A N 1
ATOM 758 C CA . THR A 1 96 ? 0.559 14.138 2.875 1.00 95.62 96 THR A CA 1
ATOM 759 C C . THR A 1 96 ? 1.068 12.783 2.402 1.00 95.62 96 THR A C 1
ATOM 761 O O . THR A 1 96 ? 2.224 12.445 2.643 1.00 95.62 96 THR A O 1
ATOM 764 N N . VAL A 1 97 ? 0.208 12.009 1.730 1.00 97.44 97 VAL A N 1
ATOM 765 C CA . VAL A 1 97 ? 0.543 10.663 1.257 1.00 97.44 97 VAL A CA 1
ATOM 766 C C . VAL A 1 97 ? 1.132 10.721 -0.145 1.00 97.44 97 VAL A C 1
ATOM 768 O O . VAL A 1 97 ? 2.229 10.206 -0.337 1.00 97.44 97 VAL A O 1
ATOM 771 N N . ASN A 1 98 ? 0.447 11.367 -1.090 1.00 97.56 98 ASN A N 1
ATOM 772 C CA . ASN A 1 98 ? 0.936 11.585 -2.451 1.00 97.56 98 ASN A CA 1
ATOM 773 C C . ASN A 1 98 ? 1.949 12.739 -2.500 1.00 97.56 98 ASN A C 1
ATOM 775 O O . ASN A 1 98 ? 2.018 13.575 -1.599 1.00 97.56 98 ASN A O 1
ATOM 779 N N . SER A 1 99 ? 2.736 12.791 -3.566 1.00 96.25 99 SER A N 1
ATOM 780 C CA . SER A 1 99 ? 3.825 13.739 -3.773 1.00 96.25 99 SER A CA 1
ATOM 781 C C . SER A 1 99 ? 3.778 14.350 -5.177 1.00 96.25 99 SER A C 1
ATOM 783 O O . SER A 1 99 ? 2.865 14.112 -5.959 1.00 96.25 99 SER A O 1
ATOM 785 N N . SER A 1 100 ? 4.780 15.163 -5.516 1.00 95.00 100 SER A N 1
ATOM 786 C CA . SER A 1 100 ? 4.969 15.656 -6.887 1.00 95.00 100 SER A CA 1
ATOM 787 C C . SER A 1 100 ? 5.527 14.605 -7.856 1.00 95.00 100 SER A C 1
ATOM 789 O O . SER A 1 100 ? 5.794 14.930 -9.012 1.00 95.00 100 SER A O 1
ATOM 791 N N . SER A 1 101 ? 5.778 13.393 -7.371 1.00 95.19 101 SER A N 1
ATOM 792 C CA . SER A 1 101 ? 6.442 12.300 -8.087 1.00 95.19 101 SER A CA 1
ATOM 793 C C . SER A 1 101 ? 5.403 11.232 -8.451 1.00 95.19 101 SER A C 1
ATOM 795 O O . SER A 1 101 ? 4.211 11.523 -8.416 1.00 95.19 101 SER A O 1
ATOM 797 N N . ASP A 1 102 ? 5.825 10.036 -8.852 1.00 95.88 102 ASP A N 1
ATOM 798 C CA . ASP A 1 102 ? 4.918 8.900 -8.986 1.00 95.88 102 ASP A CA 1
ATOM 799 C C . ASP A 1 102 ? 4.785 8.171 -7.642 1.00 95.88 102 ASP A C 1
ATOM 801 O O . ASP A 1 102 ? 5.787 7.799 -7.023 1.00 95.88 102 ASP A O 1
ATOM 805 N N . ASP A 1 103 ? 3.541 7.976 -7.214 1.00 96.50 103 ASP A N 1
ATOM 806 C CA . ASP A 1 103 ? 3.127 7.278 -6.004 1.00 96.50 103 ASP A CA 1
ATOM 807 C C . ASP A 1 103 ? 2.042 6.252 -6.348 1.00 96.50 103 ASP A C 1
ATOM 809 O O . ASP A 1 103 ? 0.956 6.597 -6.820 1.00 96.50 103 ASP A O 1
ATOM 813 N N . ASP A 1 104 ? 2.317 4.972 -6.113 1.00 95.19 104 ASP A N 1
ATOM 814 C CA . ASP A 1 104 ? 1.435 3.894 -6.549 1.00 95.19 104 ASP A CA 1
ATOM 815 C C . ASP A 1 104 ? 1.571 2.626 -5.691 1.00 95.19 104 ASP A C 1
ATOM 817 O O . ASP A 1 104 ? 2.165 2.611 -4.611 1.00 95.19 104 ASP A O 1
ATOM 821 N N . ALA A 1 105 ? 0.936 1.551 -6.158 1.00 96.75 105 ALA A N 1
ATOM 822 C CA . ALA A 1 105 ? 0.956 0.243 -5.523 1.00 96.75 105 ALA A CA 1
ATOM 823 C C . ALA A 1 105 ? 0.616 0.243 -4.015 1.00 96.75 105 ALA A C 1
ATOM 825 O O . ALA A 1 105 ? 1.366 -0.340 -3.225 1.00 96.75 105 ALA A O 1
ATOM 826 N N . PRO A 1 106 ? -0.515 0.851 -3.591 1.00 98.06 106 PRO A N 1
ATOM 827 C CA . PRO A 1 106 ? -0.896 0.865 -2.186 1.00 98.06 106 PRO A CA 1
ATOM 828 C C . PRO A 1 106 ? -1.160 -0.543 -1.657 1.00 98.06 106 PRO A C 1
ATOM 830 O O . PRO A 1 106 ? -1.789 -1.374 -2.315 1.00 98.06 106 PRO A O 1
ATOM 833 N N . PHE A 1 107 ? -0.785 -0.768 -0.405 1.00 97.94 107 PHE A N 1
ATOM 834 C CA . PHE A 1 107 ? -1.134 -1.943 0.369 1.00 97.94 107 PHE A CA 1
ATOM 835 C C . PHE A 1 107 ? -1.551 -1.538 1.786 1.00 97.94 107 PHE A C 1
ATOM 837 O O . PHE A 1 107 ? -0.728 -1.082 2.582 1.00 97.94 107 PHE A O 1
ATOM 844 N N . ILE A 1 108 ? -2.836 -1.714 2.105 1.00 97.31 108 ILE A N 1
ATOM 845 C CA . ILE A 1 108 ? -3.403 -1.415 3.425 1.00 97.31 108 ILE A CA 1
ATOM 846 C C . ILE A 1 108 ? -3.321 -2.647 4.338 1.00 97.31 108 ILE A C 1
ATOM 848 O O . ILE A 1 108 ? -3.671 -3.761 3.940 1.00 97.31 108 ILE A O 1
ATOM 852 N N . THR A 1 109 ? -2.866 -2.466 5.578 1.00 93.94 109 THR A N 1
ATOM 853 C CA . THR A 1 109 ? -2.834 -3.534 6.587 1.00 93.94 109 THR A CA 1
ATOM 854 C C . THR A 1 109 ? -4.227 -3.916 7.079 1.00 93.94 109 THR A C 1
ATOM 856 O O . THR A 1 109 ? -5.194 -3.167 6.945 1.00 93.94 109 THR A O 1
ATOM 859 N N . ALA A 1 110 ? -4.346 -5.103 7.681 1.00 91.12 110 ALA A N 1
ATOM 860 C CA . ALA A 1 110 ? -5.636 -5.636 8.123 1.00 91.12 110 ALA A CA 1
ATOM 861 C C . ALA A 1 110 ? -6.316 -4.797 9.221 1.00 91.12 110 ALA A C 1
ATOM 863 O O . ALA A 1 110 ? -7.541 -4.776 9.294 1.00 91.12 110 ALA A O 1
ATOM 864 N N . ASP A 1 111 ? -5.539 -4.100 10.053 1.00 89.50 111 ASP A N 1
ATOM 865 C CA . ASP A 1 111 ? -6.056 -3.140 11.037 1.00 89.50 111 ASP A CA 1
ATOM 866 C C . ASP A 1 111 ? -6.482 -1.802 10.406 1.00 89.50 111 ASP A C 1
ATOM 868 O O . ASP A 1 111 ? -7.134 -0.992 11.059 1.00 89.50 111 ASP A O 1
ATOM 872 N N . GLY A 1 112 ? -6.150 -1.571 9.133 1.00 93.38 112 GLY A N 1
ATOM 873 C CA . GLY A 1 112 ? -6.435 -0.330 8.428 1.00 93.38 112 GLY A CA 1
ATOM 874 C C . GLY A 1 112 ? -5.579 0.852 8.881 1.00 93.38 112 GLY A C 1
ATOM 875 O O . GLY A 1 112 ? -5.922 1.983 8.537 1.00 93.38 112 GLY A O 1
ATOM 876 N N . LEU A 1 113 ? -4.506 0.627 9.647 1.00 91.94 113 LEU A N 1
ATOM 877 C CA . LEU A 1 113 ? -3.720 1.688 10.292 1.00 91.94 113 LEU A CA 1
ATOM 878 C C . LEU A 1 113 ? -2.361 1.941 9.641 1.00 91.94 113 LEU A C 1
ATOM 880 O O . LEU A 1 113 ? -1.732 2.946 9.955 1.00 91.94 113 LEU A O 1
ATOM 884 N N . THR A 1 114 ? -1.903 1.062 8.750 1.00 92.94 114 THR A N 1
ATOM 885 C CA . THR A 1 114 ? -0.613 1.186 8.061 1.00 92.94 114 THR A CA 1
ATOM 886 C C . THR A 1 114 ? -0.804 1.003 6.559 1.00 92.94 114 THR A C 1
ATOM 888 O O . THR A 1 114 ? -1.396 0.019 6.113 1.00 92.94 114 THR A O 1
ATOM 891 N N . LEU A 1 115 ? -0.297 1.945 5.770 1.00 96.44 115 LEU A N 1
ATOM 892 C CA . LEU A 1 115 ? -0.339 1.912 4.312 1.00 96.44 115 LEU A CA 1
ATOM 893 C C . LEU A 1 115 ? 1.089 1.882 3.767 1.00 96.44 115 LEU A C 1
ATOM 895 O O . LEU A 1 115 ? 1.827 2.857 3.911 1.00 96.44 115 LEU A O 1
ATOM 899 N N . PHE A 1 116 ? 1.454 0.773 3.131 1.00 97.06 116 PHE A N 1
ATOM 900 C CA . PHE A 1 116 ? 2.685 0.642 2.353 1.00 97.06 116 PHE A CA 1
ATOM 901 C C . PHE A 1 116 ? 2.418 1.043 0.907 1.00 97.06 116 PHE A C 1
ATOM 903 O O . PHE A 1 116 ? 1.329 0.788 0.399 1.00 97.06 116 PHE A O 1
ATOM 910 N N . PHE A 1 117 ? 3.393 1.641 0.236 1.00 97.81 117 PHE A N 1
ATOM 911 C CA . PHE A 1 117 ? 3.269 2.023 -1.170 1.00 97.81 117 PHE A CA 1
ATOM 912 C C . PHE A 1 117 ? 4.646 2.212 -1.811 1.00 97.81 117 PHE A C 1
ATOM 914 O O . PHE A 1 117 ? 5.648 2.324 -1.099 1.00 97.81 117 PHE A O 1
ATOM 921 N N . ALA A 1 118 ? 4.703 2.224 -3.142 1.00 97.25 118 ALA A N 1
ATOM 922 C CA . ALA A 1 118 ? 5.923 2.493 -3.897 1.00 97.25 118 ALA A CA 1
ATOM 923 C C . ALA A 1 118 ? 5.953 3.961 -4.349 1.00 97.25 118 ALA A C 1
ATOM 925 O O . ALA A 1 118 ? 4.919 4.534 -4.695 1.00 97.25 118 ALA A O 1
ATOM 926 N N . SER A 1 119 ? 7.128 4.588 -4.312 1.00 97.12 119 SER A N 1
ATOM 927 C CA . SER A 1 119 ? 7.293 5.989 -4.702 1.00 97.12 119 SER A CA 1
ATOM 928 C C . SER A 1 119 ? 8.694 6.290 -5.207 1.00 97.12 119 SER A C 1
ATOM 930 O O . SER A 1 119 ? 9.678 5.871 -4.598 1.00 97.12 119 SER A O 1
ATOM 932 N N . ASN A 1 120 ? 8.792 7.106 -6.257 1.00 95.94 120 ASN A N 1
ATOM 933 C CA . ASN A 1 120 ? 10.067 7.622 -6.768 1.00 95.94 120 ASN A CA 1
ATOM 934 C C . ASN A 1 120 ? 10.441 9.014 -6.207 1.00 95.94 120 ASN A C 1
ATOM 936 O O . ASN A 1 120 ? 11.333 9.687 -6.729 1.00 95.94 120 ASN A O 1
ATOM 940 N N . ARG A 1 121 ? 9.817 9.448 -5.097 1.00 95.75 121 ARG A N 1
ATOM 941 C CA . ARG A 1 121 ? 10.039 10.778 -4.482 1.00 95.75 121 ARG A CA 1
ATOM 942 C C . ARG A 1 121 ? 11.468 11.073 -4.015 1.00 95.75 121 ARG A C 1
ATOM 944 O O . ARG A 1 121 ? 11.795 12.231 -3.759 1.00 95.75 121 ARG A O 1
ATOM 951 N N . SER A 1 122 ? 12.313 10.053 -3.874 1.00 92.75 122 SER A N 1
ATOM 952 C CA . SER A 1 122 ? 13.712 10.185 -3.441 1.00 92.75 122 SER A CA 1
ATOM 953 C C . SER A 1 122 ? 14.717 9.443 -4.325 1.00 92.75 122 SER A C 1
ATOM 955 O O . SER A 1 122 ? 15.851 9.241 -3.894 1.00 92.75 122 SER A O 1
ATOM 957 N N . GLY A 1 123 ? 14.345 9.058 -5.550 1.00 90.56 123 GLY A N 1
ATOM 958 C CA . GLY A 1 123 ? 15.235 8.330 -6.458 1.00 90.56 123 GLY A CA 1
ATOM 959 C C . GLY A 1 123 ? 14.498 7.260 -7.267 1.00 90.56 123 GLY A C 1
ATOM 960 O O . GLY A 1 123 ? 13.536 7.611 -7.951 1.00 90.56 123 GLY A O 1
ATOM 961 N N . PRO A 1 124 ? 14.955 5.992 -7.267 1.00 92.12 124 PRO A N 1
ATOM 962 C CA . PRO A 1 124 ? 14.178 4.905 -7.856 1.00 92.12 124 PRO A CA 1
ATOM 963 C C . PRO A 1 124 ? 12.853 4.722 -7.101 1.00 92.12 124 PRO A C 1
ATOM 965 O O . PRO A 1 124 ? 12.606 5.365 -6.080 1.00 92.12 124 PRO A O 1
ATOM 968 N N . TYR A 1 125 ? 11.990 3.858 -7.630 1.00 95.25 125 TYR A N 1
ATOM 969 C CA . TYR A 1 125 ? 10.810 3.419 -6.898 1.00 95.25 125 TYR A CA 1
ATOM 970 C C . TYR A 1 125 ? 11.236 2.650 -5.649 1.00 95.25 125 TYR A C 1
ATOM 972 O O . TYR A 1 125 ? 11.661 1.506 -5.755 1.00 95.25 125 TYR A O 1
ATOM 980 N N . ASP A 1 126 ? 11.096 3.299 -4.499 1.00 96.31 126 ASP A N 1
ATOM 981 C CA . ASP A 1 126 ? 11.354 2.756 -3.169 1.00 96.31 126 ASP A CA 1
ATOM 982 C C . ASP A 1 126 ? 10.027 2.485 -2.459 1.00 96.31 126 ASP A C 1
ATOM 984 O O . ASP A 1 126 ? 9.016 3.144 -2.731 1.00 96.31 126 ASP A O 1
ATOM 988 N N . PHE A 1 127 ? 10.030 1.609 -1.456 1.00 96.06 127 PHE A N 1
ATOM 989 C CA . PHE A 1 127 ? 8.901 1.510 -0.541 1.00 96.06 127 PHE A CA 1
ATOM 990 C C . PHE A 1 127 ? 8.917 2.576 0.540 1.00 96.06 127 PHE A C 1
ATOM 992 O O . PHE A 1 127 ? 9.919 2.837 1.218 1.00 96.06 127 PHE A O 1
ATOM 999 N N . TRP A 1 128 ? 7.727 3.120 0.738 1.00 95.38 128 TRP A N 1
ATOM 1000 C CA . TRP A 1 128 ? 7.378 4.061 1.777 1.00 95.38 128 TRP A CA 1
ATOM 1001 C C . TRP A 1 128 ? 6.202 3.524 2.574 1.00 95.38 128 TRP A C 1
ATOM 1003 O O . TRP A 1 128 ? 5.434 2.669 2.122 1.00 95.38 128 TRP A O 1
ATOM 1013 N N . VAL A 1 129 ? 6.059 4.043 3.784 1.00 93.69 129 VAL A N 1
ATOM 1014 C CA . VAL A 1 129 ? 4.975 3.668 4.674 1.00 93.69 129 VAL A CA 1
ATOM 1015 C C . VAL A 1 129 ? 4.461 4.863 5.447 1.00 93.69 129 VAL A C 1
ATOM 1017 O O . VAL A 1 129 ? 5.230 5.692 5.925 1.00 93.69 129 VAL A O 1
ATOM 1020 N N . THR A 1 130 ? 3.146 4.946 5.583 1.00 93.44 130 THR A N 1
ATOM 1021 C CA . THR A 1 130 ? 2.476 5.894 6.471 1.00 93.44 130 THR A CA 1
ATOM 1022 C C . THR A 1 130 ? 1.554 5.155 7.428 1.00 93.44 130 THR A C 1
ATOM 1024 O O . THR A 1 130 ? 1.090 4.048 7.143 1.00 93.44 130 THR A O 1
ATOM 1027 N N . THR A 1 131 ? 1.307 5.766 8.580 1.00 91.38 131 THR A N 1
ATOM 1028 C CA . THR A 1 131 ? 0.418 5.247 9.612 1.00 91.38 131 THR A CA 1
ATOM 1029 C C . THR A 1 131 ? -0.646 6.269 9.989 1.00 91.38 131 THR A C 1
ATOM 1031 O O . THR A 1 131 ? -0.561 7.452 9.651 1.00 91.38 131 THR A O 1
ATOM 1034 N N . ARG A 1 132 ? -1.669 5.807 10.699 1.00 87.25 132 ARG A N 1
ATOM 1035 C CA . ARG A 1 132 ? -2.660 6.652 11.366 1.00 87.25 132 ARG A CA 1
ATOM 1036 C C . ARG A 1 132 ? -3.060 6.032 12.707 1.00 87.25 132 ARG A C 1
ATOM 1038 O O . ARG A 1 132 ? -3.075 4.804 12.802 1.00 87.25 132 ARG A O 1
ATOM 1045 N N . PRO A 1 133 ? -3.373 6.834 13.741 1.00 81.00 133 PRO A N 1
ATOM 1046 C CA . PRO A 1 133 ? -3.747 6.295 15.050 1.00 81.00 133 PRO A CA 1
ATOM 1047 C C . PRO A 1 133 ? -5.056 5.496 15.028 1.00 81.00 133 PRO A C 1
ATOM 1049 O O . PRO A 1 133 ? -5.154 4.448 15.664 1.00 81.00 133 PRO A O 1
ATOM 1052 N N . THR A 1 134 ? -6.055 5.970 14.284 1.00 87.69 134 THR A N 1
ATOM 1053 C CA . THR A 1 134 ? -7.336 5.286 14.074 1.00 87.69 134 THR A CA 1
ATOM 1054 C C . THR A 1 134 ? -7.759 5.366 12.610 1.00 87.69 134 THR A C 1
ATOM 1056 O O . THR A 1 134 ? -7.193 6.125 11.827 1.00 87.69 134 THR A O 1
ATOM 1059 N N . THR A 1 135 ? -8.780 4.600 12.214 1.00 90.94 135 THR A N 1
ATOM 1060 C CA . THR A 1 135 ? -9.297 4.622 10.836 1.00 90.94 135 THR A CA 1
ATOM 1061 C C . THR A 1 135 ? -9.989 5.930 10.442 1.00 90.94 135 THR A C 1
ATOM 1063 O O . THR A 1 135 ? -10.225 6.135 9.252 1.00 90.94 135 THR A O 1
ATOM 1066 N N . GLU A 1 136 ? -10.292 6.790 11.416 1.00 91.62 136 GLU A N 1
ATOM 1067 C CA . GLU A 1 136 ? -10.909 8.110 11.223 1.00 91.62 136 GLU A CA 1
ATOM 1068 C C . GLU A 1 136 ? -9.882 9.251 11.220 1.00 91.62 136 GLU A C 1
ATOM 1070 O O . GLU A 1 136 ? -10.216 10.377 10.860 1.00 91.62 136 GLU A O 1
ATOM 1075 N N . ASP A 1 137 ? -8.642 8.974 11.630 1.00 92.50 137 ASP A N 1
ATOM 1076 C CA . ASP A 1 137 ? -7.573 9.964 11.632 1.00 92.50 137 ASP A CA 1
ATOM 1077 C C . ASP A 1 137 ? -6.901 10.069 10.260 1.00 92.50 137 ASP A C 1
ATOM 1079 O O . ASP A 1 137 ? -6.845 9.112 9.474 1.00 92.50 137 ASP A O 1
ATOM 1083 N N . ASP A 1 138 ? -6.327 11.243 10.010 1.00 94.25 138 ASP A N 1
ATOM 1084 C CA . ASP A 1 138 ? -5.492 11.486 8.844 1.00 94.25 138 ASP A CA 1
ATOM 1085 C C . ASP A 1 138 ? -4.213 10.635 8.885 1.00 94.25 138 ASP A C 1
ATOM 1087 O O . ASP A 1 138 ? -3.641 10.348 9.942 1.00 94.25 138 ASP A O 1
ATOM 1091 N N . TRP A 1 139 ? -3.730 10.274 7.696 1.00 95.88 139 TRP A N 1
ATOM 1092 C CA . TRP A 1 139 ? -2.400 9.699 7.519 1.00 95.88 139 TRP A CA 1
ATOM 1093 C C . TRP A 1 139 ? -1.315 10.683 7.963 1.00 95.88 139 TRP A C 1
ATOM 1095 O O . TRP A 1 139 ? -1.417 11.888 7.721 1.00 95.88 139 TRP A O 1
ATOM 1105 N N . VAL A 1 140 ? -0.236 10.169 8.550 1.00 91.12 140 VAL A N 1
ATOM 1106 C CA . VAL A 1 140 ? 0.949 10.975 8.880 1.00 91.12 140 VAL A CA 1
ATOM 1107 C C . VAL A 1 140 ? 1.937 11.029 7.711 1.00 91.12 140 VAL A C 1
ATOM 1109 O O . VAL A 1 140 ? 1.794 10.320 6.713 1.00 91.12 140 VAL A O 1
ATOM 1112 N N . THR A 1 141 ? 2.963 11.874 7.813 1.00 91.75 141 THR A N 1
ATOM 1113 C CA . THR A 1 141 ? 4.021 11.949 6.796 1.00 91.75 141 THR A CA 1
ATOM 1114 C C . THR A 1 141 ? 4.667 10.574 6.575 1.00 91.75 141 THR A C 1
ATOM 1116 O O . THR A 1 141 ? 5.148 9.980 7.543 1.00 91.75 141 THR A O 1
ATOM 1119 N N . PRO A 1 142 ? 4.713 10.070 5.327 1.00 93.06 142 PRO A N 1
ATOM 1120 C CA . PRO A 1 142 ? 5.325 8.789 5.027 1.00 93.06 142 PRO A CA 1
ATOM 1121 C C . PRO A 1 142 ? 6.825 8.750 5.314 1.00 93.06 142 PRO A C 1
ATOM 1123 O O . PRO A 1 142 ? 7.541 9.743 5.173 1.00 93.06 142 PRO A O 1
ATOM 1126 N N . VAL A 1 143 ? 7.300 7.554 5.633 1.00 90.38 143 VAL A N 1
ATOM 1127 C CA . VAL A 1 143 ? 8.687 7.225 5.944 1.00 90.38 143 VAL A CA 1
ATOM 1128 C C . VAL A 1 143 ? 9.217 6.214 4.925 1.00 90.38 143 VAL A C 1
ATOM 1130 O O . VAL A 1 143 ? 8.518 5.262 4.588 1.00 90.38 143 VAL A O 1
ATOM 1133 N N . ASN A 1 144 ? 10.443 6.411 4.432 1.00 91.50 144 ASN A N 1
ATOM 1134 C CA . ASN A 1 144 ? 11.124 5.459 3.548 1.00 91.50 144 ASN A CA 1
ATOM 1135 C C . ASN A 1 144 ? 11.521 4.204 4.350 1.00 91.50 144 ASN A C 1
ATOM 1137 O O . ASN A 1 144 ? 12.004 4.319 5.476 1.00 91.50 144 ASN A O 1
ATOM 1141 N N . LEU A 1 145 ? 11.333 3.007 3.786 1.00 88.56 145 LEU A N 1
ATOM 1142 C CA . LEU A 1 145 ? 11.648 1.737 4.459 1.00 88.56 145 LEU A CA 1
ATOM 1143 C C . LEU A 1 145 ? 13.155 1.438 4.587 1.00 88.56 145 LEU A C 1
ATOM 1145 O O . LEU A 1 145 ? 13.527 0.417 5.161 1.00 88.56 145 LEU A O 1
ATOM 1149 N N . GLY A 1 146 ? 14.026 2.320 4.101 1.00 87.00 146 GLY A N 1
ATOM 1150 C CA . GLY A 1 146 ? 15.468 2.234 4.293 1.00 87.00 146 GLY A CA 1
ATOM 1151 C C . GLY A 1 146 ? 16.132 1.063 3.556 1.00 87.00 146 GLY A C 1
ATOM 1152 O O . GLY A 1 146 ? 15.468 0.259 2.901 1.00 87.00 146 GLY A O 1
ATOM 1153 N N . PRO A 1 147 ? 17.466 0.938 3.667 1.00 85.62 147 PRO A N 1
ATOM 1154 C CA . PRO A 1 147 ? 18.270 0.026 2.846 1.00 85.62 147 PRO A CA 1
ATOM 1155 C C . PRO A 1 147 ? 18.135 -1.458 3.224 1.00 85.62 147 PRO A C 1
ATOM 1157 O O . PRO A 1 147 ? 18.687 -2.318 2.543 1.00 85.62 147 PRO A O 1
ATOM 1160 N N . VAL A 1 148 ? 17.434 -1.772 4.322 1.00 83.19 148 VAL A N 1
ATOM 1161 C CA . VAL A 1 148 ? 17.096 -3.159 4.685 1.00 83.19 148 VAL A CA 1
ATOM 1162 C C . VAL A 1 148 ? 16.065 -3.727 3.707 1.00 83.19 148 VAL A C 1
ATOM 1164 O O . VAL A 1 148 ? 16.127 -4.903 3.349 1.00 83.19 148 VAL A O 1
ATOM 1167 N N . VAL A 1 149 ? 15.121 -2.891 3.264 1.00 88.81 149 VAL A N 1
ATOM 1168 C CA . VAL A 1 149 ? 14.061 -3.279 2.327 1.00 88.81 149 VAL A CA 1
ATOM 1169 C C . VAL A 1 149 ? 14.358 -2.763 0.922 1.00 88.81 149 VAL A C 1
ATOM 1171 O O . VAL A 1 149 ? 14.370 -3.552 -0.031 1.00 88.81 149 VAL A O 1
ATOM 1174 N N . ASN A 1 150 ? 14.598 -1.456 0.816 1.00 93.00 150 ASN A N 1
ATOM 1175 C CA . ASN A 1 150 ? 14.838 -0.747 -0.435 1.00 93.00 150 ASN A CA 1
ATOM 1176 C C . ASN A 1 150 ? 16.266 -0.972 -0.921 1.00 93.00 150 ASN A C 1
ATOM 1178 O O . ASN A 1 150 ? 17.176 -1.263 -0.139 1.00 93.00 150 ASN A O 1
ATOM 1182 N N . SER A 1 151 ? 16.470 -0.835 -2.224 1.00 92.44 151 SER A N 1
ATOM 1183 C CA . SER A 1 151 ? 17.775 -1.034 -2.842 1.00 92.44 151 SER A CA 1
ATOM 1184 C C . SER A 1 151 ? 18.050 0.021 -3.914 1.00 92.44 151 SER A C 1
ATOM 1186 O O . SER A 1 151 ? 17.345 1.010 -4.038 1.00 92.44 151 SER A O 1
ATOM 1188 N N . SER A 1 152 ? 19.120 -0.146 -4.694 1.00 93.19 152 SER A N 1
ATOM 1189 C CA . SER A 1 152 ? 19.317 0.681 -5.894 1.00 93.19 152 SER A CA 1
ATOM 1190 C C . SER A 1 152 ? 18.428 0.255 -7.070 1.00 93.19 152 SER A C 1
ATOM 1192 O O . SER A 1 152 ? 18.495 0.873 -8.132 1.00 93.19 152 SER A O 1
ATOM 1194 N N . ALA A 1 153 ? 17.713 -0.861 -6.923 1.00 94.94 153 ALA A N 1
ATOM 1195 C CA . ALA A 1 153 ? 16.778 -1.392 -7.901 1.00 94.94 153 ALA A CA 1
ATOM 1196 C C . ALA A 1 153 ? 15.403 -0.725 -7.735 1.00 94.94 153 ALA A C 1
ATOM 1198 O O . ALA A 1 153 ? 15.230 0.152 -6.897 1.00 94.94 153 ALA A O 1
ATOM 1199 N N . MET A 1 154 ? 14.430 -1.111 -8.551 1.00 95.69 154 MET A N 1
ATOM 1200 C CA . MET A 1 154 ? 13.045 -0.686 -8.398 1.00 95.69 154 MET A CA 1
ATOM 1201 C C . MET A 1 154 ? 12.287 -1.696 -7.539 1.00 95.69 154 MET A C 1
ATOM 1203 O O . MET A 1 154 ? 12.334 -2.908 -7.769 1.00 95.69 154 MET A O 1
ATOM 1207 N N . GLU A 1 155 ? 11.553 -1.192 -6.561 1.00 95.69 155 GLU A N 1
ATOM 1208 C CA . GLU A 1 155 ? 10.654 -1.939 -5.696 1.00 95.69 155 GLU A CA 1
ATOM 1209 C C . GLU A 1 155 ? 9.185 -1.646 -6.051 1.00 95.69 155 GLU A C 1
ATOM 1211 O O . GLU A 1 155 ? 8.795 -0.505 -6.285 1.00 95.69 155 GLU A O 1
ATOM 1216 N N . GLY A 1 156 ? 8.339 -2.682 -6.102 1.00 94.94 156 GLY A N 1
ATOM 1217 C CA . GLY A 1 156 ? 6.916 -2.531 -6.421 1.00 94.94 156 GLY A CA 1
ATOM 1218 C C . GLY A 1 156 ? 6.005 -3.584 -5.786 1.00 94.94 156 GLY A C 1
ATOM 1219 O O . GLY A 1 156 ? 6.454 -4.643 -5.343 1.00 94.94 156 GLY A O 1
ATOM 1220 N N . CYS A 1 157 ? 4.704 -3.280 -5.757 1.00 95.88 157 CYS A N 1
ATOM 1221 C CA . CYS A 1 157 ? 3.626 -4.151 -5.262 1.00 95.88 157 CYS A CA 1
ATOM 1222 C C . CYS A 1 157 ? 3.906 -4.783 -3.880 1.00 95.88 157 CYS A C 1
ATOM 1224 O O . CYS A 1 157 ? 4.003 -6.012 -3.779 1.00 95.88 157 CYS A O 1
ATOM 1226 N N . PRO A 1 158 ? 4.030 -3.974 -2.812 1.00 96.81 158 PRO A N 1
ATOM 1227 C CA . PRO A 1 158 ? 4.268 -4.489 -1.470 1.00 96.81 158 PRO A CA 1
ATOM 1228 C C . PRO A 1 158 ? 3.069 -5.308 -0.966 1.00 96.81 158 PRO A C 1
ATOM 1230 O O . PRO A 1 158 ? 1.915 -5.024 -1.283 1.00 96.81 158 PRO A O 1
ATOM 1233 N N . SER A 1 159 ? 3.332 -6.325 -0.145 1.00 95.56 159 SER A N 1
ATOM 1234 C CA . SER A 1 159 ? 2.312 -7.113 0.552 1.00 95.56 159 SER A CA 1
ATOM 1235 C C . SER A 1 159 ? 2.855 -7.671 1.860 1.00 95.56 159 SER A C 1
ATOM 1237 O O . SER A 1 159 ? 3.773 -8.488 1.853 1.00 95.56 159 SER A O 1
ATOM 1239 N N . ILE A 1 160 ? 2.256 -7.306 2.992 1.00 92.88 160 ILE A N 1
ATOM 1240 C CA . ILE A 1 160 ? 2.662 -7.843 4.298 1.00 92.88 160 ILE A CA 1
ATOM 1241 C C . ILE A 1 160 ? 1.936 -9.156 4.621 1.00 92.88 160 ILE A C 1
ATOM 1243 O O . ILE A 1 160 ? 0.770 -9.355 4.267 1.00 92.88 160 ILE A O 1
ATOM 1247 N N . SER A 1 161 ? 2.614 -10.062 5.318 1.00 91.50 161 SER A N 1
ATOM 1248 C CA . SER A 1 161 ? 2.001 -11.241 5.923 1.00 91.50 161 SER A CA 1
ATOM 1249 C C . SER A 1 161 ? 0.978 -10.854 6.995 1.00 91.50 161 SER A C 1
ATOM 1251 O O . SER A 1 161 ? 1.073 -9.808 7.631 1.00 91.50 161 SER A O 1
ATOM 1253 N N . ALA A 1 162 ? -0.002 -11.728 7.238 1.00 86.00 162 ALA A N 1
ATOM 1254 C CA . ALA A 1 162 ? -1.082 -11.466 8.195 1.00 86.00 162 ALA A CA 1
ATOM 1255 C C . ALA A 1 162 ? -0.598 -11.231 9.640 1.00 86.00 162 ALA A C 1
ATOM 1257 O O . ALA A 1 162 ? -1.280 -10.572 10.417 1.00 86.00 162 ALA A O 1
ATOM 1258 N N . ASP A 1 163 ? 0.568 -11.771 10.000 1.00 82.56 163 ASP A N 1
ATOM 1259 C CA . ASP A 1 163 ? 1.217 -11.566 11.299 1.00 82.56 163 ASP A CA 1
ATOM 1260 C C . ASP A 1 163 ? 2.142 -10.333 11.330 1.00 82.56 163 ASP A C 1
ATOM 1262 O O . ASP A 1 163 ? 2.839 -10.122 12.321 1.00 82.56 163 ASP A O 1
ATOM 1266 N N . GLY A 1 164 ? 2.196 -9.558 10.242 1.00 82.50 164 GLY A N 1
ATOM 1267 C CA . GLY A 1 164 ? 2.997 -8.342 10.117 1.00 82.50 164 GLY A CA 1
ATOM 1268 C C . GLY A 1 164 ? 4.509 -8.562 10.039 1.00 82.50 164 GLY A C 1
ATOM 1269 O O . GLY A 1 164 ? 5.248 -7.587 10.092 1.00 82.50 164 GLY A O 1
ATOM 1270 N N . SER A 1 165 ? 4.987 -9.811 9.956 1.00 82.88 165 SER A N 1
ATOM 1271 C CA . SER A 1 165 ? 6.410 -10.132 10.152 1.00 82.88 165 SER A CA 1
ATOM 1272 C C . SER A 1 165 ? 7.229 -10.284 8.870 1.00 82.88 165 SER A C 1
ATOM 1274 O O . SER A 1 165 ? 8.454 -10.412 8.927 1.00 82.88 165 SER A O 1
ATOM 1276 N N . THR A 1 166 ? 6.572 -10.362 7.712 1.00 90.06 166 THR A N 1
ATOM 1277 C CA . THR A 1 166 ? 7.222 -10.626 6.423 1.00 90.06 166 THR A CA 1
ATOM 1278 C C . THR A 1 166 ? 6.598 -9.763 5.340 1.00 90.06 166 THR A C 1
ATOM 1280 O O . THR A 1 166 ? 5.401 -9.868 5.080 1.00 90.06 166 THR A O 1
ATOM 1283 N N . LEU A 1 167 ? 7.412 -8.933 4.694 1.00 93.69 167 LEU A N 1
ATOM 1284 C CA . LEU A 1 167 ? 7.020 -8.156 3.525 1.00 93.69 167 LEU A CA 1
ATOM 1285 C C . LEU A 1 167 ? 7.414 -8.926 2.266 1.00 93.69 167 LEU A C 1
ATOM 1287 O O . LEU A 1 167 ? 8.582 -9.266 2.098 1.00 93.69 167 LEU A O 1
ATOM 1291 N N . TYR A 1 168 ? 6.442 -9.186 1.399 1.00 96.94 168 TYR A N 1
ATOM 1292 C CA . TYR A 1 168 ? 6.612 -9.727 0.053 1.00 96.94 168 TYR A CA 1
ATOM 1293 C C . TYR A 1 168 ? 6.489 -8.598 -0.963 1.00 96.94 168 TYR A C 1
ATOM 1295 O O . TYR A 1 168 ? 5.667 -7.702 -0.780 1.00 96.94 168 TYR A O 1
ATOM 1303 N N . PHE A 1 169 ? 7.277 -8.637 -2.030 1.00 96.94 169 PHE A N 1
ATOM 1304 C CA . PHE A 1 169 ? 7.276 -7.581 -3.040 1.00 96.94 169 PHE A CA 1
ATOM 1305 C C . PHE A 1 169 ? 7.922 -8.035 -4.348 1.00 96.94 169 PHE A C 1
ATOM 1307 O O . PHE A 1 169 ? 8.581 -9.076 -4.377 1.00 96.94 169 PHE A O 1
ATOM 1314 N N . ASN A 1 170 ? 7.764 -7.257 -5.423 1.00 96.25 170 ASN A N 1
ATOM 1315 C CA . ASN A 1 170 ? 8.538 -7.447 -6.646 1.00 96.25 170 ASN A CA 1
ATOM 1316 C C . ASN A 1 170 ? 9.723 -6.480 -6.730 1.00 96.25 170 ASN A C 1
ATOM 1318 O O . ASN A 1 170 ? 9.612 -5.321 -6.337 1.00 96.25 170 ASN A O 1
ATOM 1322 N N . SER A 1 171 ? 10.847 -6.940 -7.278 1.00 97.06 171 SER A N 1
ATOM 1323 C CA . SER A 1 171 ? 12.019 -6.093 -7.525 1.00 97.06 171 SER A CA 1
ATOM 1324 C C . SER A 1 171 ? 12.873 -6.641 -8.6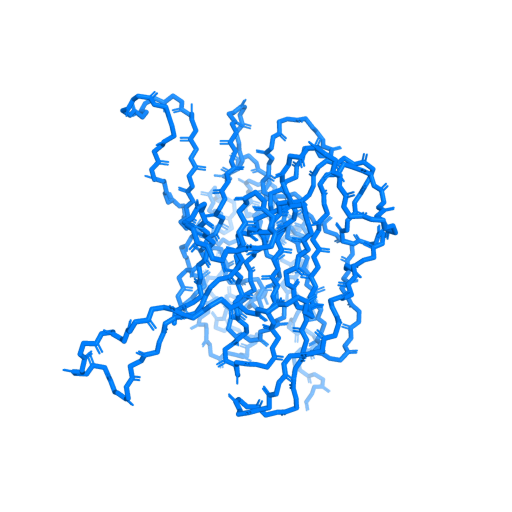65 1.00 97.06 171 SER A C 1
ATOM 1326 O O . SER A 1 171 ? 12.952 -7.859 -8.840 1.00 97.06 171 SER A O 1
ATOM 1328 N N . ASP A 1 172 ? 13.497 -5.745 -9.428 1.00 96.12 172 ASP A N 1
ATOM 1329 C CA . ASP A 1 172 ? 14.487 -6.050 -10.472 1.00 96.12 172 ASP A CA 1
ATOM 1330 C C . ASP A 1 172 ? 15.931 -6.029 -9.936 1.00 96.12 172 ASP A C 1
ATOM 1332 O O . ASP A 1 172 ? 16.899 -5.842 -10.679 1.00 96.12 172 ASP A O 1
ATOM 1336 N N . ARG A 1 173 ? 16.088 -6.220 -8.619 1.00 94.88 173 ARG A N 1
ATOM 1337 C CA . ARG A 1 173 ? 17.397 -6.290 -7.972 1.00 94.88 173 ARG A CA 1
ATOM 1338 C C . ARG A 1 173 ? 18.263 -7.432 -8.527 1.00 94.88 173 ARG A C 1
ATOM 1340 O O . ARG A 1 173 ? 17.735 -8.452 -8.982 1.00 94.88 173 ARG A O 1
ATOM 1347 N N . PRO A 1 174 ? 19.602 -7.284 -8.456 1.00 92.38 174 PRO A N 1
ATOM 1348 C CA . PRO A 1 174 ? 20.529 -8.338 -8.848 1.00 92.38 174 PRO A CA 1
ATOM 1349 C C . PRO A 1 174 ? 20.237 -9.662 -8.131 1.00 92.38 174 PRO A C 1
ATOM 1351 O O . PRO A 1 174 ? 19.633 -9.683 -7.064 1.00 92.38 174 PRO A O 1
ATOM 1354 N N . ASP A 1 175 ? 20.694 -10.763 -8.725 1.00 90.88 175 ASP A N 1
ATOM 1355 C CA . ASP A 1 175 ? 20.497 -12.146 -8.255 1.00 90.88 175 ASP A CA 1
ATOM 1356 C C . ASP A 1 175 ? 19.087 -12.732 -8.475 1.00 90.88 175 ASP A C 1
ATOM 1358 O O . ASP A 1 175 ? 18.844 -13.899 -8.155 1.00 90.88 175 ASP A O 1
ATOM 1362 N N . GLY A 1 176 ? 18.189 -11.962 -9.096 1.00 91.25 176 GLY A N 1
ATOM 1363 C CA . GLY A 1 176 ? 16.926 -12.446 -9.653 1.00 91.25 176 GLY A CA 1
ATOM 1364 C C . GLY A 1 176 ? 17.075 -13.270 -10.943 1.00 91.25 176 GLY A C 1
ATOM 1365 O O . GLY A 1 176 ? 18.162 -13.446 -11.505 1.00 91.25 176 GLY A O 1
ATOM 1366 N N . VAL A 1 177 ? 15.950 -13.779 -11.443 1.00 91.12 177 VAL A N 1
ATOM 1367 C CA . VAL A 1 177 ? 15.809 -14.501 -12.707 1.00 91.12 177 VAL A CA 1
ATOM 1368 C C . VAL A 1 177 ? 15.046 -13.635 -13.718 1.00 91.12 177 VAL A C 1
ATOM 1370 O O . VAL A 1 177 ? 13.844 -13.773 -13.932 1.00 91.12 177 VAL A O 1
ATOM 1373 N N . GLY A 1 178 ? 15.783 -12.809 -14.462 1.00 89.19 178 GLY A N 1
ATOM 1374 C CA . GLY A 1 178 ? 15.229 -12.009 -15.555 1.00 89.19 178 GLY A CA 1
ATOM 1375 C C . GLY A 1 178 ? 14.981 -10.559 -15.152 1.00 89.19 178 GLY A C 1
ATOM 1376 O O . GLY A 1 178 ? 15.942 -9.839 -14.915 1.00 89.19 178 GLY A O 1
ATOM 1377 N N . GLY A 1 179 ? 13.722 -10.114 -15.217 1.00 92.38 179 GLY A N 1
ATOM 1378 C CA . GLY A 1 179 ? 13.319 -8.742 -14.886 1.00 92.38 179 GLY A CA 1
ATOM 1379 C C . GLY A 1 179 ? 12.933 -8.617 -13.415 1.00 92.38 179 GLY A C 1
ATOM 1380 O O . GLY A 1 179 ? 13.774 -8.753 -12.541 1.00 92.38 179 GLY A O 1
ATOM 1381 N N . TYR A 1 180 ? 11.650 -8.371 -13.152 1.00 95.44 180 TYR A N 1
ATOM 1382 C CA . TYR A 1 180 ? 11.116 -8.348 -11.792 1.00 95.44 180 TYR A CA 1
ATOM 1383 C C . TYR A 1 180 ? 10.845 -9.762 -11.267 1.00 95.44 180 TYR A C 1
ATOM 1385 O O . TYR A 1 180 ? 10.067 -10.507 -11.869 1.00 95.44 180 TYR A O 1
ATOM 1393 N N . ASP A 1 181 ? 11.405 -10.078 -10.103 1.00 97.00 181 ASP A N 1
ATOM 1394 C CA . ASP A 1 181 ? 11.155 -11.308 -9.346 1.00 97.00 181 ASP A CA 1
ATOM 1395 C C . ASP A 1 181 ? 10.428 -11.021 -8.034 1.00 97.00 181 ASP A C 1
ATOM 1397 O O . ASP A 1 181 ? 10.349 -9.873 -7.600 1.00 97.00 181 ASP A O 1
ATOM 1401 N N . ILE A 1 182 ? 9.905 -12.069 -7.389 1.00 96.44 182 ILE A N 1
ATOM 1402 C CA . ILE A 1 182 ? 9.296 -11.971 -6.059 1.00 96.44 182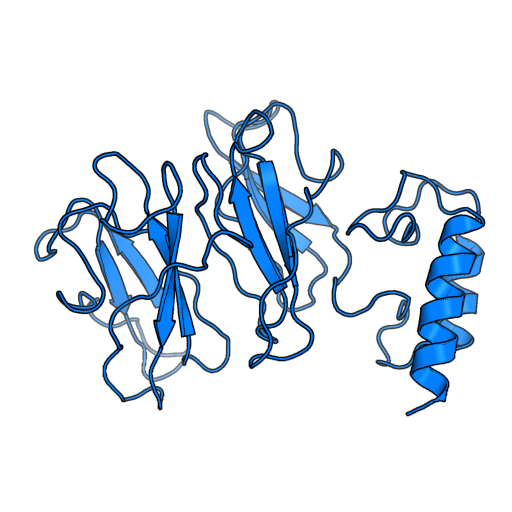 ILE A CA 1
ATOM 1403 C C . ILE A 1 182 ? 10.364 -12.144 -4.982 1.00 96.44 182 ILE A C 1
ATOM 1405 O O . ILE A 1 182 ? 11.044 -13.168 -4.917 1.00 96.44 182 ILE A O 1
ATOM 1409 N N . TRP A 1 183 ? 10.432 -11.170 -4.086 1.00 96.44 183 TRP A N 1
ATOM 1410 C CA . TRP A 1 183 ? 11.340 -11.115 -2.952 1.00 96.44 183 TRP A CA 1
ATOM 1411 C C . TRP A 1 183 ? 10.559 -11.074 -1.642 1.00 96.44 183 TRP A C 1
ATOM 1413 O O . TRP A 1 183 ? 9.366 -10.762 -1.611 1.00 96.44 183 TRP A O 1
ATOM 1423 N N . GLN A 1 184 ? 11.241 -11.406 -0.547 1.00 95.12 184 GLN A N 1
ATOM 1424 C CA . GLN A 1 184 ? 10.707 -11.226 0.796 1.00 95.12 184 GLN A CA 1
ATOM 1425 C C . GLN A 1 184 ? 11.781 -10.720 1.753 1.00 95.12 184 GLN A C 1
ATOM 1427 O O . GLN A 1 184 ? 12.959 -11.049 1.608 1.00 95.12 184 GLN A O 1
ATOM 1432 N N . VAL A 1 185 ? 11.353 -9.987 2.772 1.00 90.62 185 VAL A N 1
ATOM 1433 C CA . VAL A 1 185 ? 12.201 -9.531 3.874 1.00 90.62 185 VAL A CA 1
ATOM 1434 C C . VAL A 1 185 ? 11.425 -9.605 5.184 1.00 90.62 185 VAL A C 1
ATOM 1436 O O . VAL A 1 185 ? 10.204 -9.430 5.215 1.00 90.62 185 VAL A O 1
ATOM 1439 N N . ARG A 1 186 ? 12.125 -9.918 6.277 1.00 85.06 186 ARG A N 1
ATOM 1440 C CA . ARG A 1 186 ? 11.539 -9.863 7.618 1.00 85.06 186 ARG A CA 1
ATOM 1441 C C . ARG A 1 186 ? 11.439 -8.410 8.050 1.00 85.06 186 ARG A C 1
ATOM 1443 O O . ARG A 1 186 ? 12.417 -7.677 7.959 1.00 85.06 186 ARG A O 1
ATOM 1450 N N . VAL A 1 187 ? 10.266 -8.018 8.527 1.00 78.81 187 VAL A N 1
ATOM 1451 C CA . VAL A 1 187 ? 10.009 -6.658 9.004 1.00 78.81 187 VAL A CA 1
ATOM 1452 C C . VAL A 1 187 ? 9.281 -6.698 10.328 1.00 78.81 187 VAL A C 1
ATOM 1454 O O . VAL A 1 187 ? 8.587 -7.674 10.616 1.00 78.81 187 VAL A O 1
ATOM 1457 N N . ARG A 1 188 ? 9.425 -5.650 11.136 1.00 72.62 188 ARG A N 1
ATOM 1458 C CA . ARG A 1 188 ? 8.675 -5.562 12.385 1.00 72.62 188 ARG A CA 1
ATOM 1459 C C . ARG A 1 188 ? 7.241 -5.095 12.153 1.00 72.62 188 ARG A C 1
ATOM 1461 O O . ARG A 1 188 ? 7.021 -4.221 11.314 1.00 72.62 188 ARG A O 1
ATOM 1468 N N . PRO A 1 189 ? 6.273 -5.607 12.932 1.00 66.38 189 PRO A N 1
ATOM 1469 C CA . PRO A 1 189 ? 4.928 -5.068 12.958 1.00 66.38 189 PRO A CA 1
ATOM 1470 C C . PRO A 1 189 ? 4.980 -3.614 13.425 1.00 66.38 189 PRO A C 1
ATOM 1472 O O . PRO A 1 189 ? 5.361 -3.314 14.554 1.00 66.38 189 PRO A O 1
ATOM 1475 N N . MET A 1 190 ? 4.595 -2.698 12.543 1.00 64.50 190 MET A N 1
ATOM 1476 C CA . MET A 1 190 ? 4.694 -1.256 12.792 1.00 64.50 190 MET A CA 1
ATOM 1477 C C . MET A 1 190 ? 3.706 -0.753 13.853 1.00 64.50 190 MET A C 1
ATOM 1479 O O . MET A 1 190 ? 3.879 0.336 14.390 1.00 64.50 190 MET A O 1
ATOM 1483 N N . ASN A 1 191 ? 2.697 -1.560 14.185 1.00 59.09 191 ASN A N 1
ATOM 1484 C CA . ASN A 1 191 ? 1.729 -1.312 15.252 1.00 59.09 191 ASN A CA 1
ATOM 1485 C C . ASN A 1 191 ? 2.165 -1.860 16.627 1.00 59.09 191 ASN A C 1
ATOM 1487 O O . ASN A 1 191 ? 1.449 -1.657 17.603 1.00 59.09 191 ASN A O 1
ATOM 1491 N N . ALA A 1 192 ? 3.318 -2.531 16.716 1.00 59.38 192 ALA A N 1
ATOM 1492 C CA . ALA A 1 192 ? 3.834 -3.161 17.933 1.00 59.38 192 ALA A CA 1
ATOM 1493 C C . ALA A 1 192 ? 5.194 -2.573 18.343 1.00 59.38 192 ALA A C 1
ATOM 1495 O O . ALA A 1 192 ? 6.110 -3.305 18.720 1.00 59.38 192 ALA A O 1
ATOM 1496 N N . ILE A 1 193 ? 5.363 -1.246 18.235 1.00 67.62 193 ILE A N 1
ATOM 1497 C CA . ILE A 1 193 ? 6.598 -0.595 18.692 1.00 67.62 193 ILE A CA 1
ATOM 1498 C C . ILE A 1 193 ? 6.808 -0.968 20.165 1.00 67.62 193 ILE A C 1
ATOM 1500 O O . ILE A 1 193 ? 5.949 -0.693 20.999 1.00 67.62 193 ILE A O 1
ATOM 1504 N N . ALA A 1 194 ? 7.949 -1.597 20.457 1.00 78.06 194 ALA A N 1
ATOM 1505 C CA . ALA A 1 194 ? 8.354 -2.059 21.785 1.00 78.06 194 ALA A CA 1
ATOM 1506 C C . ALA A 1 194 ? 7.543 -3.217 22.417 1.00 78.06 194 ALA A C 1
ATOM 1508 O O . ALA A 1 194 ? 7.899 -3.636 23.513 1.00 78.06 194 ALA A O 1
ATOM 1509 N N . ASP A 1 195 ? 6.525 -3.781 21.756 1.00 82.12 195 ASP A N 1
ATOM 1510 C CA . ASP A 1 195 ? 5.848 -5.024 22.186 1.00 82.12 195 ASP A CA 1
ATOM 1511 C C . ASP A 1 195 ? 6.490 -6.225 21.472 1.00 82.12 195 ASP A C 1
ATOM 1513 O O . ASP A 1 195 ? 6.044 -6.678 20.412 1.00 82.12 195 ASP A O 1
ATOM 1517 N N . PHE A 1 196 ? 7.615 -6.694 22.011 1.00 83.69 196 PHE A N 1
ATOM 1518 C CA . PHE A 1 196 ? 8.435 -7.733 21.387 1.00 83.69 196 PHE A CA 1
ATOM 1519 C C . PHE A 1 196 ? 7.855 -9.131 21.573 1.00 83.69 196 PHE A C 1
ATOM 1521 O O . PHE A 1 196 ? 7.960 -9.959 20.661 1.00 83.69 196 PHE A O 1
ATOM 1528 N N . ASN A 1 197 ? 7.161 -9.357 22.689 1.00 83.62 197 ASN A N 1
ATOM 1529 C CA . ASN A 1 197 ? 6.563 -10.649 22.999 1.00 83.62 197 ASN A CA 1
ATOM 1530 C C . ASN A 1 197 ? 5.143 -10.816 22.402 1.00 83.62 197 ASN A C 1
ATOM 1532 O O . ASN A 1 197 ? 4.618 -11.935 22.355 1.00 83.62 197 ASN A O 1
ATOM 1536 N N . ARG A 1 198 ? 4.564 -9.731 21.863 1.00 79.00 198 ARG A N 1
ATOM 1537 C CA . ARG A 1 198 ? 3.265 -9.658 21.170 1.00 79.00 198 ARG A CA 1
ATOM 1538 C C . ARG A 1 198 ? 2.057 -9.932 22.068 1.00 79.00 198 ARG A C 1
ATOM 1540 O O . ARG A 1 198 ? 1.038 -10.446 21.586 1.00 79.00 198 ARG A O 1
ATOM 1547 N N . ASP A 1 199 ? 2.139 -9.605 23.355 1.00 84.19 199 ASP A N 1
ATOM 1548 C CA . ASP A 1 199 ? 1.007 -9.697 24.285 1.00 84.19 199 ASP A CA 1
ATOM 1549 C C . ASP A 1 199 ? 0.141 -8.424 24.319 1.00 84.19 199 ASP A C 1
ATOM 1551 O O . ASP A 1 199 ? -0.882 -8.400 25.013 1.00 84.19 199 ASP A O 1
ATOM 1555 N N . LYS A 1 200 ? 0.461 -7.430 23.474 1.00 81.12 200 LYS A N 1
ATOM 1556 C CA . LYS A 1 200 ? -0.195 -6.117 23.352 1.00 81.12 200 LYS A CA 1
ATOM 1557 C C . LYS A 1 200 ? 0.034 -5.202 24.550 1.00 81.12 200 LYS A C 1
ATOM 1559 O O . LYS A 1 200 ? -0.683 -4.209 24.695 1.00 81.12 200 LYS A O 1
ATOM 1564 N N . ILE A 1 201 ? 0.996 -5.524 25.410 1.00 84.19 201 ILE A N 1
ATOM 1565 C CA . ILE A 1 201 ? 1.329 -4.741 26.592 1.00 84.19 201 ILE A CA 1
ATOM 1566 C C . ILE A 1 201 ? 2.836 -4.533 26.607 1.00 84.19 201 ILE A C 1
ATOM 1568 O O . ILE A 1 201 ? 3.573 -5.444 26.932 1.00 84.19 201 ILE A O 1
ATOM 1572 N N . VAL A 1 202 ? 3.287 -3.301 26.364 1.00 87.56 202 VAL A N 1
ATOM 1573 C CA . VAL A 1 202 ? 4.706 -2.963 26.540 1.00 87.56 202 VAL A CA 1
ATOM 1574 C C . VAL A 1 202 ? 5.044 -2.990 28.034 1.00 87.56 202 VAL A C 1
ATOM 1576 O O . VAL A 1 202 ? 4.628 -2.088 28.776 1.00 87.56 202 VAL A O 1
ATOM 1579 N N . ASP A 1 203 ? 5.757 -4.028 28.478 1.00 90.00 203 ASP A N 1
ATOM 1580 C CA . ASP A 1 203 ? 6.112 -4.276 29.876 1.00 90.00 203 ASP A CA 1
ATOM 1581 C C . ASP A 1 203 ? 7.548 -4.824 30.079 1.00 90.00 203 ASP A C 1
ATOM 1583 O O . ASP A 1 203 ? 8.431 -4.752 29.221 1.00 90.00 203 ASP A O 1
ATOM 1587 N N . PHE A 1 204 ? 7.831 -5.334 31.284 1.00 91.75 204 PHE A N 1
ATOM 1588 C CA . PHE A 1 204 ? 9.154 -5.862 31.629 1.00 91.75 204 PHE A CA 1
ATOM 1589 C C . PHE A 1 204 ? 9.536 -7.122 30.835 1.00 91.75 204 PHE A C 1
ATOM 1591 O O . PHE A 1 204 ? 10.727 -7.413 30.698 1.00 91.75 204 PHE A O 1
ATOM 1598 N N . LYS A 1 205 ? 8.569 -7.889 30.325 1.00 92.38 205 LYS A N 1
ATOM 1599 C CA . LYS A 1 205 ? 8.832 -9.059 29.484 1.00 92.38 205 LYS A CA 1
ATOM 1600 C C . LYS A 1 205 ? 9.397 -8.628 28.138 1.00 92.38 205 LYS A C 1
ATOM 1602 O O . LYS A 1 205 ? 10.401 -9.204 27.724 1.00 92.38 205 LYS A O 1
ATOM 1607 N N . ASP A 1 206 ? 8.858 -7.569 27.535 1.00 90.19 206 ASP A N 1
ATOM 1608 C CA . ASP A 1 206 ? 9.418 -7.004 26.303 1.00 90.19 206 ASP A CA 1
ATOM 1609 C C . ASP A 1 206 ? 10.817 -6.461 26.536 1.00 90.19 206 ASP A C 1
ATOM 1611 O O . ASP A 1 206 ? 11.727 -6.749 25.763 1.00 90.19 206 ASP A O 1
ATOM 1615 N N . PHE A 1 207 ? 11.029 -5.747 27.648 1.00 91.62 207 PHE A N 1
ATOM 1616 C CA . PHE A 1 207 ? 12.362 -5.253 27.982 1.00 91.62 207 PHE A CA 1
ATOM 1617 C C . PHE A 1 207 ? 13.355 -6.400 28.181 1.00 91.62 207 PHE A C 1
ATOM 1619 O O . PHE A 1 207 ? 14.505 -6.308 27.761 1.00 91.62 207 PHE A O 1
ATOM 1626 N N . SER A 1 208 ? 12.920 -7.484 28.825 1.00 91.62 208 SER A N 1
ATOM 1627 C CA . SER A 1 208 ? 13.761 -8.659 29.052 1.00 91.62 208 SER A CA 1
ATOM 1628 C C . SER A 1 208 ? 14.197 -9.283 27.730 1.00 91.62 208 SER A C 1
ATOM 1630 O O . SER A 1 208 ? 15.380 -9.573 27.581 1.00 91.62 208 SER A O 1
ATOM 1632 N N . GLU A 1 209 ? 13.284 -9.433 26.768 1.00 89.94 209 GLU A N 1
ATOM 1633 C CA . GLU A 1 209 ? 13.591 -9.930 25.423 1.00 89.94 209 GLU A CA 1
ATOM 1634 C C . GLU A 1 209 ? 14.527 -8.974 24.670 1.00 89.94 209 GLU A C 1
ATOM 1636 O O . GLU A 1 209 ? 15.598 -9.379 24.227 1.00 89.94 209 GLU A O 1
ATOM 1641 N N . PHE A 1 210 ? 14.181 -7.688 24.632 1.00 88.19 210 PHE A N 1
ATOM 1642 C CA . PHE A 1 210 ? 14.962 -6.617 24.012 1.00 88.19 210 PHE A CA 1
ATOM 1643 C C . PHE A 1 210 ? 16.394 -6.515 24.545 1.00 88.19 210 PHE A C 1
ATOM 1645 O O . PHE A 1 210 ? 17.351 -6.404 23.779 1.00 88.19 210 PHE A O 1
ATOM 1652 N N . SER A 1 211 ? 16.562 -6.589 25.867 1.00 90.06 211 SER A N 1
ATOM 1653 C CA . SER A 1 211 ? 17.856 -6.398 26.529 1.00 90.06 211 SER A CA 1
ATOM 1654 C C . SER A 1 211 ? 18.905 -7.442 26.141 1.00 90.06 211 SER A C 1
ATOM 1656 O O . SER A 1 211 ? 20.101 -7.172 26.262 1.00 90.06 211 SER A O 1
ATOM 1658 N N . LEU A 1 212 ? 18.477 -8.610 25.645 1.00 90.31 212 LEU A N 1
ATOM 1659 C CA . LEU A 1 212 ? 19.373 -9.668 25.175 1.00 90.31 212 LEU A CA 1
ATOM 1660 C C . LEU A 1 212 ? 20.145 -9.269 23.916 1.00 90.31 212 LEU A C 1
ATOM 1662 O O . LEU A 1 212 ? 21.187 -9.864 23.647 1.00 90.31 212 LEU A O 1
ATOM 1666 N N . TYR A 1 213 ? 19.655 -8.272 23.179 1.00 89.25 213 TYR A N 1
ATOM 1667 C CA . TYR A 1 213 ? 20.165 -7.871 21.871 1.00 89.25 213 TYR A CA 1
ATOM 1668 C C . TYR A 1 213 ? 20.845 -6.502 21.871 1.00 89.25 213 TYR A C 1
ATOM 1670 O O . TYR A 1 213 ? 21.299 -6.052 20.825 1.00 89.25 213 TYR A O 1
ATOM 1678 N N . LEU A 1 214 ? 20.987 -5.858 23.036 1.00 89.31 214 LEU A N 1
ATOM 1679 C CA . LEU A 1 214 ? 21.745 -4.612 23.155 1.00 89.31 214 LEU A CA 1
ATOM 1680 C C . LEU A 1 214 ? 23.166 -4.778 22.594 1.00 89.31 214 LEU A C 1
ATOM 1682 O O . LEU A 1 214 ? 23.895 -5.707 22.952 1.00 89.31 214 LEU A O 1
ATOM 1686 N N . PHE A 1 215 ? 23.551 -3.823 21.751 1.00 87.94 215 PHE A N 1
ATOM 1687 C CA . PHE A 1 215 ? 24.807 -3.735 21.005 1.00 87.94 215 PHE A CA 1
ATOM 1688 C C . PHE A 1 215 ? 25.005 -4.808 19.928 1.00 87.94 215 PHE A C 1
ATOM 1690 O O . PHE A 1 215 ? 26.144 -5.086 19.544 1.00 87.94 215 PHE A O 1
ATOM 1697 N N . GLN A 1 216 ? 23.920 -5.412 19.445 1.00 85.19 216 GLN A N 1
ATOM 1698 C CA . GLN A 1 216 ? 23.934 -6.345 18.320 1.00 85.19 216 GLN A CA 1
ATOM 1699 C C . GLN A 1 216 ? 23.300 -5.700 17.080 1.00 85.19 216 GLN A C 1
ATOM 1701 O O . GLN A 1 216 ? 22.483 -4.785 17.190 1.00 85.19 216 GLN A O 1
ATOM 1706 N N . ASP A 1 217 ? 23.700 -6.181 15.902 1.00 82.06 217 ASP A N 1
ATOM 1707 C CA . ASP A 1 217 ? 23.056 -5.865 14.621 1.00 82.06 217 ASP A CA 1
ATOM 1708 C C . ASP A 1 217 ? 21.832 -6.771 14.475 1.00 82.06 217 ASP A C 1
ATOM 1710 O O . ASP A 1 217 ? 21.887 -7.859 13.899 1.00 82.06 217 ASP A O 1
ATOM 1714 N N . GLU A 1 218 ? 20.755 -6.363 15.139 1.00 82.25 218 GLU A N 1
ATOM 1715 C CA . GLU A 1 218 ? 19.504 -7.105 15.192 1.00 82.25 218 GLU A CA 1
ATOM 1716 C C . GLU A 1 218 ? 18.358 -6.173 14.791 1.00 82.25 218 GLU A C 1
ATOM 1718 O O . GLU A 1 218 ? 17.774 -5.496 15.644 1.00 82.25 218 GLU A O 1
ATOM 1723 N N . PRO A 1 219 ? 17.982 -6.152 13.496 1.00 74.94 219 PRO A N 1
ATOM 1724 C CA . PRO A 1 219 ? 16.926 -5.281 12.973 1.00 74.94 219 PRO A CA 1
ATOM 1725 C C . PRO A 1 219 ? 15.571 -5.484 13.662 1.00 74.94 219 PRO A C 1
ATOM 1727 O O . PRO A 1 219 ? 14.705 -4.609 13.626 1.00 74.94 219 PRO A O 1
ATOM 1730 N N . TRP A 1 220 ? 15.374 -6.653 14.296 1.00 75.44 220 TRP A N 1
ATOM 1731 C CA . TRP A 1 220 ? 14.200 -6.966 15.113 1.00 75.44 220 TRP A CA 1
ATOM 1732 C C . TRP A 1 220 ? 14.223 -6.333 16.512 1.00 75.44 220 TRP A C 1
ATOM 1734 O O . TRP A 1 220 ? 13.206 -6.387 17.199 1.00 75.44 220 TRP A O 1
ATOM 1744 N N . PHE A 1 221 ? 15.299 -5.667 16.939 1.00 81.06 221 PHE A N 1
ATOM 1745 C CA . PHE A 1 221 ? 15.375 -4.946 18.222 1.00 81.06 221 PHE A CA 1
ATOM 1746 C C . PHE A 1 221 ? 15.724 -3.450 18.082 1.00 81.06 221 PHE A C 1
ATOM 1748 O O . PHE A 1 221 ? 15.335 -2.670 18.944 1.00 81.06 221 PHE A O 1
ATOM 1755 N N . ASP A 1 222 ? 16.244 -3.025 16.933 1.00 78.88 222 ASP A N 1
ATOM 1756 C CA . ASP A 1 222 ? 16.647 -1.652 16.568 1.00 78.88 222 ASP A CA 1
ATOM 1757 C C . ASP A 1 222 ? 15.488 -0.697 16.153 1.00 78.88 222 ASP A C 1
ATOM 1759 O O . ASP A 1 222 ? 15.056 -0.635 14.998 1.00 78.88 222 ASP A O 1
ATOM 1763 N N . ILE A 1 223 ? 14.786 -0.149 17.151 1.00 80.12 223 ILE A N 1
ATOM 1764 C CA . ILE A 1 223 ? 13.579 0.701 17.054 1.00 80.12 223 ILE A CA 1
ATOM 1765 C C . ILE A 1 223 ? 13.879 2.210 16.966 1.00 80.12 223 ILE A C 1
ATOM 1767 O O . ILE A 1 223 ? 12.936 3.009 16.917 1.00 80.12 223 ILE A O 1
ATOM 1771 N N . ALA A 1 224 ? 15.144 2.622 16.989 1.00 79.00 224 ALA A N 1
ATOM 1772 C CA . ALA A 1 224 ? 15.557 4.014 17.033 1.00 79.00 224 ALA A CA 1
ATOM 1773 C C . ALA A 1 224 ? 16.571 4.364 15.926 1.00 79.00 224 ALA A C 1
ATOM 1775 O O . ALA A 1 224 ? 17.518 3.630 15.701 1.00 79.00 224 ALA A O 1
ATOM 1776 N N . PRO A 1 225 ? 16.436 5.533 15.268 1.00 71.31 225 PRO A N 1
ATOM 1777 C CA . PRO A 1 225 ? 15.333 6.486 15.389 1.00 71.31 225 PRO A CA 1
ATOM 1778 C C . PRO A 1 225 ? 14.010 5.851 14.943 1.00 71.31 225 PRO A C 1
ATOM 1780 O O . PRO A 1 225 ? 14.027 4.888 14.187 1.00 71.31 225 PRO A O 1
ATOM 1783 N N . ALA A 1 226 ? 12.877 6.384 15.421 1.00 61.84 226 ALA A N 1
ATOM 1784 C CA . ALA A 1 226 ? 11.539 5.858 15.135 1.00 61.84 226 ALA A CA 1
ATOM 1785 C C . ALA A 1 226 ? 11.274 5.823 13.619 1.00 61.84 226 ALA A C 1
ATOM 1787 O O . ALA A 1 226 ? 10.842 6.797 13.004 1.00 61.84 226 ALA A O 1
ATOM 1788 N N . GLN A 1 227 ? 11.617 4.694 13.025 1.00 63.06 227 GLN A N 1
ATOM 1789 C CA . GLN A 1 227 ? 11.583 4.305 11.624 1.00 63.06 227 GLN A CA 1
ATOM 1790 C C . GLN A 1 227 ? 11.368 2.785 11.660 1.00 63.06 227 GLN A C 1
ATOM 1792 O O . GLN A 1 227 ? 11.722 2.150 12.656 1.00 63.06 227 GLN A O 1
ATOM 1797 N N . PRO A 1 228 ? 10.806 2.160 10.619 1.00 61.31 228 PRO A N 1
ATOM 1798 C CA . PRO A 1 228 ? 10.449 0.742 10.690 1.00 61.31 228 PRO A CA 1
ATOM 1799 C C . PRO A 1 228 ? 11.626 -0.220 10.962 1.00 61.31 228 PRO A C 1
ATOM 1801 O O . PRO A 1 228 ? 11.370 -1.378 11.294 1.00 61.31 228 PRO A O 1
ATOM 1804 N N . PHE A 1 229 ? 12.883 0.244 10.860 1.00 64.69 229 PHE A N 1
ATOM 1805 C CA . PHE A 1 229 ? 14.093 -0.581 10.982 1.00 64.69 229 PHE A CA 1
ATOM 1806 C C . PHE A 1 229 ? 15.271 0.056 11.747 1.00 64.69 229 PHE A C 1
ATOM 1808 O O . PHE A 1 229 ? 16.355 -0.506 11.673 1.00 64.69 229 PHE A O 1
ATOM 1815 N N . GLY A 1 230 ? 15.084 1.197 12.427 1.00 72.94 230 GLY A N 1
ATOM 1816 C CA . GLY A 1 230 ? 16.138 1.823 13.247 1.00 72.94 230 GLY A CA 1
ATOM 1817 C C . GLY A 1 230 ? 17.395 2.288 12.488 1.00 72.94 230 GLY A C 1
ATOM 1818 O O . GLY A 1 230 ? 17.282 2.704 11.329 1.00 72.94 230 GLY A O 1
ATOM 1819 N N . ASP A 1 231 ? 18.567 2.313 13.138 1.00 76.56 231 ASP A N 1
ATOM 1820 C CA . ASP A 1 231 ? 19.846 2.811 12.580 1.00 76.56 231 ASP A CA 1
ATOM 1821 C C . ASP A 1 231 ? 20.921 1.744 12.274 1.00 76.56 231 ASP A C 1
ATOM 1823 O O . ASP A 1 231 ? 22.052 2.071 11.898 1.00 76.56 231 ASP A O 1
ATOM 1827 N N . GLY A 1 232 ? 20.543 0.473 12.323 1.00 75.81 232 GLY A N 1
ATOM 1828 C CA . GLY A 1 232 ? 21.363 -0.717 12.108 1.00 75.81 232 GLY A CA 1
ATOM 1829 C C . GLY A 1 232 ? 22.015 -1.284 13.373 1.00 75.81 232 GLY A C 1
ATOM 1830 O O . GLY A 1 232 ? 22.818 -2.212 13.267 1.00 75.81 232 GLY A O 1
ATOM 1831 N N . ILE A 1 233 ? 21.746 -0.737 14.562 1.00 82.88 233 ILE A N 1
ATOM 1832 C CA . ILE A 1 233 ? 22.303 -1.250 15.817 1.00 82.88 233 ILE A CA 1
ATOM 1833 C C . ILE A 1 233 ? 21.355 -1.022 16.989 1.00 82.88 233 ILE A C 1
ATOM 1835 O O . ILE A 1 233 ? 20.906 0.083 17.242 1.00 82.88 233 ILE A O 1
ATOM 1839 N N . VAL A 1 234 ? 21.141 -2.062 17.795 1.00 86.50 234 VAL A N 1
ATOM 1840 C CA . VAL A 1 234 ? 20.397 -1.909 19.050 1.00 86.50 234 VAL A CA 1
ATOM 1841 C C . VAL A 1 234 ? 21.278 -1.174 20.067 1.00 86.50 234 VAL A C 1
ATOM 1843 O O . VAL A 1 234 ? 22.247 -1.734 20.583 1.00 86.50 234 VAL A O 1
ATOM 1846 N N . ASP A 1 235 ? 20.968 0.074 20.388 1.00 88.62 235 ASP A N 1
ATOM 1847 C CA . ASP A 1 235 ? 21.718 0.936 21.292 1.00 88.62 235 ASP A CA 1
ATOM 1848 C C . ASP A 1 235 ? 20.830 1.644 22.344 1.00 88.62 235 ASP A C 1
ATOM 1850 O O . ASP A 1 235 ? 19.716 1.239 22.684 1.00 88.62 235 ASP A O 1
ATOM 1854 N N . PHE A 1 236 ? 21.371 2.676 22.994 1.00 91.12 236 PHE A N 1
ATOM 1855 C CA . PHE A 1 236 ? 20.647 3.400 24.040 1.00 91.12 236 PHE A CA 1
ATOM 1856 C C . PHE A 1 236 ? 19.536 4.316 23.511 1.00 91.12 236 PHE A C 1
ATOM 1858 O O . PHE A 1 236 ? 18.666 4.714 24.290 1.00 91.12 236 PHE A O 1
ATOM 1865 N N . LYS A 1 237 ? 19.537 4.660 22.222 1.00 89.62 237 LYS A N 1
ATOM 1866 C CA . LYS A 1 237 ? 18.428 5.365 21.578 1.00 89.62 237 LYS A CA 1
ATOM 1867 C C . LYS A 1 237 ? 17.196 4.467 21.549 1.00 89.62 237 LYS A C 1
ATOM 1869 O O . LYS A 1 237 ? 16.104 4.946 21.853 1.00 89.62 237 LYS A O 1
ATOM 1874 N N . ASP A 1 238 ? 17.377 3.171 21.303 1.00 88.56 238 ASP A N 1
ATOM 1875 C CA . ASP A 1 238 ? 16.301 2.177 21.337 1.00 88.56 238 ASP A CA 1
ATOM 1876 C C . ASP A 1 238 ? 15.685 2.056 22.718 1.00 88.56 238 ASP A C 1
ATOM 1878 O O . ASP A 1 238 ? 14.468 2.084 22.864 1.00 88.56 238 ASP A O 1
ATOM 1882 N N . VAL A 1 239 ? 16.521 2.027 23.760 1.00 89.19 239 VAL A N 1
ATOM 1883 C CA . VAL A 1 239 ? 16.049 2.061 25.154 1.00 89.19 239 VAL A CA 1
ATOM 1884 C C . VAL A 1 239 ? 15.175 3.298 25.403 1.00 89.19 239 VAL A C 1
ATOM 1886 O O . VAL A 1 239 ? 14.187 3.218 26.137 1.00 89.19 239 VAL A O 1
ATOM 1889 N N . GLY A 1 240 ? 15.519 4.435 24.790 1.00 88.00 240 GLY A N 1
ATOM 1890 C CA . GLY A 1 240 ? 14.730 5.665 24.839 1.00 88.00 240 GLY A CA 1
ATOM 1891 C C . GLY A 1 240 ? 13.335 5.483 24.243 1.00 88.00 240 GLY A C 1
ATOM 1892 O O . GLY A 1 240 ? 12.346 5.688 24.948 1.00 88.00 240 GLY A O 1
ATOM 1893 N N . VAL A 1 241 ? 13.253 5.016 22.992 1.00 85.69 241 VAL A N 1
ATOM 1894 C CA . VAL A 1 241 ? 11.973 4.747 22.307 1.00 85.69 241 VAL A CA 1
ATOM 1895 C C . VAL A 1 241 ? 11.156 3.693 23.062 1.00 85.69 241 VAL A C 1
ATOM 1897 O O . VAL A 1 241 ? 9.951 3.861 23.254 1.00 85.69 241 VAL A O 1
ATOM 1900 N N . PHE A 1 242 ? 11.797 2.636 23.561 1.00 88.25 242 PHE A N 1
ATOM 1901 C CA . PHE A 1 242 ? 11.149 1.615 24.384 1.00 88.25 242 PHE A CA 1
ATOM 1902 C C . PHE A 1 242 ? 10.513 2.220 25.642 1.00 88.25 242 PHE A C 1
ATOM 1904 O O . PHE A 1 242 ? 9.345 1.977 25.944 1.00 88.25 242 PHE A O 1
ATOM 1911 N N . SER A 1 243 ? 11.267 3.054 26.363 1.00 87.50 243 SER A N 1
ATOM 1912 C CA . SER A 1 243 ? 10.813 3.680 27.609 1.00 87.50 243 SER A CA 1
ATOM 1913 C C . SER A 1 243 ? 9.620 4.610 27.390 1.00 87.50 243 SER A C 1
ATOM 1915 O O . SER A 1 243 ? 8.714 4.652 28.220 1.00 87.50 243 SER A O 1
ATOM 1917 N N . GLU A 1 244 ? 9.587 5.338 26.272 1.00 86.31 244 GLU A N 1
ATOM 1918 C CA . GLU A 1 244 ? 8.447 6.183 25.902 1.00 86.31 244 GLU A CA 1
ATOM 1919 C C . GLU A 1 244 ? 7.173 5.357 25.680 1.00 86.31 244 GLU A C 1
ATOM 1921 O O . GLU A 1 244 ? 6.116 5.723 26.200 1.00 86.31 244 GLU A O 1
ATOM 1926 N N . ASN A 1 245 ? 7.286 4.217 24.989 1.00 83.88 245 ASN A N 1
ATOM 1927 C CA . ASN A 1 245 ? 6.168 3.300 24.734 1.00 83.88 245 ASN A CA 1
ATOM 1928 C C . ASN A 1 245 ? 5.689 2.573 26.004 1.00 83.88 245 ASN A C 1
ATOM 1930 O O . ASN A 1 245 ? 4.491 2.369 26.200 1.00 83.88 245 ASN A O 1
ATOM 1934 N N . TRP A 1 246 ? 6.594 2.243 26.925 1.00 87.25 246 TRP A N 1
ATOM 1935 C CA . TRP A 1 246 ? 6.212 1.688 28.228 1.00 87.25 246 TRP A CA 1
ATOM 1936 C C . TRP A 1 246 ? 5.473 2.727 29.096 1.00 87.25 246 TRP A C 1
ATOM 1938 O O . TRP A 1 246 ? 4.467 2.452 29.759 1.00 87.25 246 TRP A O 1
ATOM 1948 N N . LEU A 1 247 ? 5.926 3.980 29.098 1.00 84.44 247 LEU A N 1
ATOM 1949 C CA . LEU A 1 247 ? 5.265 5.029 29.878 1.00 84.44 247 LEU A CA 1
ATOM 1950 C C . LEU A 1 247 ? 3.875 5.390 29.340 1.00 84.44 247 LEU A C 1
ATOM 1952 O O . LEU A 1 247 ? 3.028 5.830 30.121 1.00 84.44 247 LEU A O 1
ATOM 1956 N N . SER A 1 248 ? 3.625 5.233 28.040 1.00 79.38 248 SER A N 1
ATOM 1957 C CA . SER A 1 248 ? 2.298 5.432 27.453 1.00 79.38 248 SER A CA 1
ATOM 1958 C C . SER A 1 248 ? 1.359 4.250 27.715 1.00 79.38 248 SER A C 1
ATOM 1960 O O . SER A 1 248 ? 0.189 4.497 28.016 1.00 79.38 248 SER A O 1
ATOM 1962 N N . SER A 1 249 ? 1.851 3.003 27.707 1.00 73.12 249 SER A N 1
ATOM 1963 C CA . SER A 1 249 ? 1.039 1.808 28.006 1.00 73.12 249 SER A CA 1
ATOM 1964 C C . SER A 1 249 ? 0.503 1.793 29.444 1.00 73.12 249 SER A C 1
ATOM 1966 O O . SER A 1 249 ? -0.619 1.371 29.693 1.00 73.12 249 SER A O 1
ATOM 1968 N N . THR A 1 250 ? 1.269 2.327 30.398 1.00 72.44 250 THR A N 1
ATOM 1969 C CA . THR A 1 250 ? 0.909 2.354 31.830 1.00 72.44 250 THR A CA 1
ATOM 1970 C C . THR A 1 250 ? -0.077 3.460 32.229 1.00 72.44 250 THR A C 1
ATOM 1972 O O . THR A 1 250 ? -0.498 3.514 33.386 1.00 72.44 250 THR A O 1
ATOM 1975 N N . ARG A 1 251 ? -0.435 4.366 31.308 1.00 66.19 251 ARG A N 1
ATOM 1976 C CA . ARG A 1 251 ? -1.375 5.481 31.550 1.00 66.19 251 ARG A CA 1
ATOM 1977 C C . ARG A 1 251 ? -2.805 5.217 31.061 1.00 66.19 251 ARG A C 1
ATOM 1979 O O . ARG A 1 251 ? -3.655 6.081 31.285 1.00 66.19 251 ARG A O 1
ATOM 1986 N N . GLN A 1 252 ? -3.053 4.090 30.393 1.00 52.44 252 GLN A N 1
ATOM 1987 C CA . GLN A 1 252 ? -4.378 3.632 29.948 1.00 52.44 252 GLN A CA 1
ATOM 1988 C C . GLN A 1 252 ? -4.980 2.649 30.956 1.00 52.44 252 GLN A C 1
ATOM 1990 O O . GLN A 1 252 ? -6.223 2.670 31.101 1.00 52.44 252 GLN A O 1
#

Foldseek 3Di:
DKFWDCDPPDQARIFIWDWDDPDPPGDTDDIDTLDCQETPNFHWGQWAAALQRFKIKTKGDDPPDDPPAAAHIFMWIWGDPHNPDRIHRIDTLDCQQDHNWHKGNWYAANQRFKIWTWTCPPHATFIWMWGAPHNPGRTHRIDTQPPQGGDNWHWHNWDADNVRFKIWTWTQDPPDDDGIDIDMGTWDNLVCLLVLVPPNANDVVSVVVLVVQAFHQDQSNACPPPHRRHDRGRYVRSVVSSVVRNVVRVVD

Radius of gyration: 19.62 Å; chains: 1; bounding box: 48×41×55 Å